Protein AF-A0A183F088-F1 (afdb_monomer_lite)

pLDDT: mean 82.9, std 9.7, range [47.78, 95.25]

Secondary structure (DSSP, 8-state):
--HHHHHHHHHHHHHHHHHHHHHHHHHHH-HHHHHHHHHHHHHHHHHHHHH-HHHHHHHHHHHHHHHHHHHHSTHHHHHHHHHHHHHHHHHHH-HHHHHHHHHHHHHHHHHHHHH-HHHHHHHHHHHHHHHHHHHHH-HHHHHHHHHHHHHHHHHHHHSTHHHHHHHHHHHHHHHHHH-HHHHHHHHHHHHHHHHHHH-S-HHHHHHHHHHHHHT-S-EEPTTT-BEE-GGGEEEEEHHHHHHHHHHTT--TTHHHHHS-S--SSEEEEEHHHHHHHHTT---TT-TTTT-PPPPPPTTGGG--HHHHHHH-TTB-SS--

Structure (mmCIF, N/CA/C/O backbone):
data_AF-A0A183F088-F1
#
_entry.id   AF-A0A183F088-F1
#
loop_
_atom_site.group_PDB
_atom_site.id
_atom_site.type_symbol
_atom_site.label_atom_id
_atom_site.label_alt_id
_atom_site.label_comp_id
_atom_site.label_asym_id
_atom_site.label_entity_id
_atom_site.label_seq_id
_atom_site.pdbx_PDB_ins_code
_atom_site.Cartn_x
_atom_site.Cartn_y
_atom_site.Cartn_z
_atom_site.occupancy
_atom_site.B_iso_or_equiv
_atom_site.auth_seq_id
_atom_site.auth_comp_id
_atom_site.auth_asym_id
_atom_site.auth_atom_id
_atom_site.pdbx_PDB_model_num
ATOM 1 N N . MET A 1 1 ? 52.847 -14.155 -83.926 1.00 51.22 1 MET A N 1
ATOM 2 C CA . MET A 1 1 ? 51.771 -13.136 -83.838 1.00 51.22 1 MET A CA 1
ATOM 3 C C . MET A 1 1 ? 50.832 -13.275 -82.626 1.00 51.22 1 MET A C 1
ATOM 5 O O . MET A 1 1 ? 50.100 -12.327 -82.384 1.00 51.22 1 MET A O 1
ATOM 9 N N . ARG A 1 2 ? 50.847 -14.369 -81.835 1.00 48.53 2 ARG A N 1
ATOM 10 C CA . ARG A 1 2 ? 50.055 -14.478 -80.583 1.00 48.53 2 ARG A CA 1
ATOM 11 C C . ARG A 1 2 ? 50.630 -13.670 -79.406 1.00 48.53 2 ARG A C 1
ATOM 13 O O . ARG A 1 2 ? 49.898 -12.898 -78.807 1.00 48.53 2 ARG A O 1
ATOM 20 N N . GLN A 1 3 ? 51.947 -13.732 -79.197 1.00 47.88 3 GLN A N 1
ATOM 21 C CA . GLN A 1 3 ? 52.627 -13.070 -78.071 1.00 47.88 3 GLN A CA 1
ATOM 22 C C . GLN A 1 3 ? 52.442 -11.543 -78.019 1.00 47.88 3 GLN A C 1
ATOM 24 O O . GLN A 1 3 ? 52.383 -10.979 -76.941 1.00 47.88 3 GLN A O 1
ATOM 29 N N . ARG A 1 4 ? 52.290 -10.866 -79.169 1.00 50.38 4 ARG A N 1
ATOM 30 C CA . ARG A 1 4 ? 52.129 -9.399 -79.220 1.00 50.38 4 ARG A CA 1
ATOM 31 C C . ARG A 1 4 ? 50.735 -8.915 -78.791 1.00 50.38 4 ARG A C 1
ATOM 33 O O . ARG A 1 4 ? 50.596 -7.766 -78.409 1.00 50.38 4 ARG A O 1
ATOM 40 N N . ARG A 1 5 ? 49.706 -9.771 -78.886 1.00 50.62 5 ARG A N 1
ATOM 41 C CA . ARG A 1 5 ? 48.331 -9.454 -78.448 1.00 50.62 5 ARG A CA 1
ATOM 42 C C . ARG A 1 5 ? 48.117 -9.772 -76.969 1.00 50.62 5 ARG A C 1
ATOM 44 O O . ARG A 1 5 ? 47.346 -9.083 -76.320 1.00 50.62 5 ARG A O 1
ATOM 51 N N . GLU A 1 6 ? 48.799 -10.792 -76.448 1.00 52.16 6 GLU A N 1
ATOM 52 C CA . GLU A 1 6 ? 48.799 -11.116 -75.015 1.00 52.16 6 GLU A CA 1
ATOM 53 C C . GLU A 1 6 ? 49.483 -10.007 -74.206 1.00 52.16 6 GLU A C 1
ATOM 55 O O . GLU A 1 6 ? 48.904 -9.547 -73.230 1.00 52.16 6 GLU A O 1
ATOM 60 N N . THR A 1 7 ? 50.610 -9.464 -74.685 1.00 57.41 7 THR A N 1
ATOM 61 C CA . THR A 1 7 ? 51.280 -8.32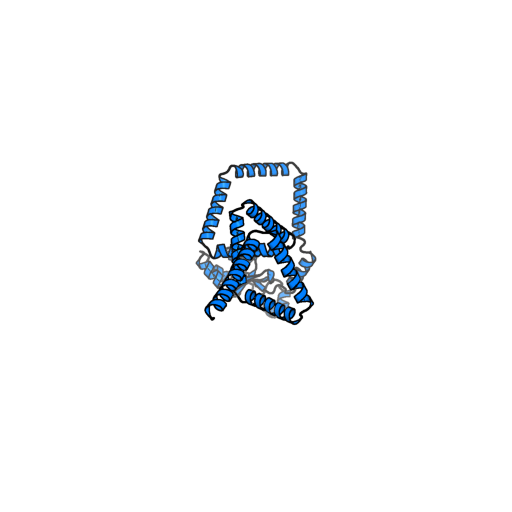1 -74.038 1.00 57.41 7 THR A CA 1
ATOM 62 C C . THR A 1 7 ? 50.442 -7.042 -74.034 1.00 57.41 7 THR A C 1
ATOM 64 O O . THR A 1 7 ? 50.508 -6.293 -73.069 1.00 57.41 7 THR A O 1
ATOM 67 N N . ASP A 1 8 ? 49.629 -6.793 -75.068 1.00 66.56 8 ASP A N 1
ATOM 68 C CA . ASP A 1 8 ? 48.720 -5.632 -75.100 1.00 66.56 8 ASP A CA 1
ATOM 69 C C . ASP A 1 8 ? 47.540 -5.802 -74.127 1.00 66.56 8 ASP A C 1
ATOM 71 O O . ASP A 1 8 ? 47.113 -4.835 -73.499 1.00 66.56 8 ASP A O 1
ATOM 75 N N . ILE A 1 9 ? 47.024 -7.026 -73.963 1.00 68.50 9 ILE A N 1
ATOM 76 C CA . ILE A 1 9 ? 45.949 -7.326 -73.003 1.00 68.50 9 ILE A CA 1
ATOM 77 C C . ILE A 1 9 ? 46.477 -7.261 -71.566 1.00 68.50 9 ILE A C 1
ATOM 79 O O . ILE A 1 9 ? 45.820 -6.682 -70.704 1.00 68.50 9 ILE A O 1
ATOM 83 N N . GLU A 1 10 ? 47.657 -7.823 -71.302 1.00 73.69 10 GLU A N 1
ATOM 84 C CA . GLU A 1 10 ? 48.311 -7.754 -69.990 1.00 73.69 10 GLU A CA 1
ATOM 85 C C . GLU A 1 10 ? 48.666 -6.311 -69.618 1.00 73.69 10 GLU A C 1
ATOM 87 O O . GLU A 1 10 ? 48.423 -5.891 -68.488 1.00 73.69 10 GLU A O 1
ATOM 92 N N . TYR A 1 11 ? 49.150 -5.516 -70.577 1.00 74.81 11 TYR A N 1
ATOM 93 C CA . TYR A 1 11 ? 49.422 -4.095 -70.369 1.00 74.81 11 TYR A CA 1
ATOM 94 C C . TYR A 1 11 ? 48.146 -3.311 -70.023 1.00 74.81 11 TYR A C 1
ATOM 96 O O . TYR A 1 11 ? 48.119 -2.598 -69.022 1.00 74.81 11 TYR A O 1
ATOM 104 N N . GLN A 1 12 ? 47.053 -3.519 -70.768 1.00 75.12 12 GLN A N 1
ATOM 105 C CA . GLN A 1 12 ? 45.753 -2.902 -70.469 1.00 75.12 12 GLN A CA 1
ATOM 106 C C . GLN A 1 12 ? 45.175 -3.349 -69.117 1.00 75.12 12 GLN A C 1
ATOM 108 O O . GLN A 1 12 ? 44.486 -2.584 -68.444 1.00 75.12 12 GLN A O 1
ATOM 113 N N . GLN A 1 13 ? 45.420 -4.594 -68.700 1.00 79.31 13 GLN A N 1
ATOM 114 C CA . GLN A 1 13 ? 45.000 -5.076 -67.383 1.00 79.31 13 GLN A CA 1
ATOM 115 C C . GLN A 1 13 ? 45.803 -4.418 -66.260 1.00 79.31 13 GLN A C 1
ATOM 117 O O . GLN A 1 13 ? 45.207 -3.990 -65.274 1.00 79.31 13 GLN A O 1
ATOM 122 N N . MET A 1 14 ? 47.120 -4.290 -66.425 1.00 78.44 14 MET A N 1
ATOM 123 C CA . MET A 1 14 ? 47.991 -3.607 -65.468 1.00 78.44 14 MET A CA 1
ATOM 124 C C . MET A 1 14 ? 47.640 -2.122 -65.334 1.00 78.44 14 MET A C 1
ATOM 126 O O . MET A 1 14 ? 47.574 -1.621 -64.215 1.00 78.44 14 MET A O 1
ATOM 130 N N . GLU A 1 15 ? 47.335 -1.442 -66.440 1.00 80.62 15 GLU A N 1
ATOM 131 C CA . GLU A 1 15 ? 46.887 -0.043 -66.445 1.00 80.62 15 GLU A CA 1
ATOM 132 C C . GLU A 1 15 ? 45.561 0.123 -65.682 1.00 80.62 15 GLU A C 1
ATOM 134 O O . GLU A 1 15 ? 45.465 0.936 -64.768 1.00 80.62 15 GLU A O 1
ATOM 139 N N . ARG A 1 16 ? 44.572 -0.750 -65.927 1.00 82.50 16 ARG A N 1
ATOM 140 C CA . ARG A 1 16 ? 43.297 -0.739 -65.182 1.00 82.50 16 ARG A CA 1
ATOM 141 C C . ARG A 1 16 ? 43.456 -1.026 -63.690 1.00 82.50 16 ARG A C 1
ATOM 143 O O . ARG A 1 16 ? 42.666 -0.519 -62.894 1.00 82.50 16 ARG A O 1
ATOM 150 N N . ILE A 1 17 ? 44.407 -1.882 -63.312 1.00 83.50 17 ILE A N 1
ATOM 151 C CA . ILE A 1 17 ? 44.699 -2.182 -61.904 1.00 83.50 17 ILE A CA 1
ATOM 152 C C . ILE A 1 17 ? 45.359 -0.970 -61.249 1.00 83.50 17 ILE A C 1
ATOM 154 O O . ILE A 1 17 ? 44.886 -0.544 -60.199 1.00 83.50 17 ILE A O 1
ATOM 158 N N . ALA A 1 18 ? 46.366 -0.376 -61.891 1.00 82.38 18 ALA A N 1
ATOM 159 C CA . ALA A 1 18 ? 47.043 0.819 -61.397 1.00 82.38 18 ALA A CA 1
ATOM 160 C C . ALA A 1 18 ? 46.072 2.002 -61.242 1.00 82.38 18 ALA A C 1
ATOM 162 O O . ALA A 1 18 ? 46.068 2.664 -60.206 1.00 82.38 18 ALA A O 1
ATOM 163 N N . ASP A 1 19 ? 45.176 2.211 -62.208 1.00 83.19 19 ASP A N 1
ATOM 164 C CA . ASP A 1 19 ? 44.136 3.240 -62.132 1.00 83.19 19 ASP A CA 1
ATOM 165 C C . ASP A 1 19 ? 43.135 2.966 -61.002 1.00 83.19 19 ASP A C 1
ATOM 167 O O . ASP A 1 19 ? 42.731 3.874 -60.270 1.00 83.19 19 ASP A O 1
ATOM 171 N N . ALA A 1 20 ? 42.737 1.704 -60.815 1.00 83.25 20 ALA A N 1
ATOM 172 C CA . ALA A 1 20 ? 41.859 1.319 -59.716 1.00 83.25 20 ALA A CA 1
ATOM 173 C C . ALA A 1 20 ? 42.539 1.494 -58.348 1.00 83.25 20 ALA A C 1
ATOM 175 O O . ALA A 1 20 ? 41.871 1.870 -57.383 1.00 83.25 20 ALA A O 1
ATOM 176 N N . GLU A 1 21 ? 43.842 1.234 -58.252 1.00 84.69 21 GLU A N 1
ATOM 177 C CA . GLU A 1 21 ? 44.645 1.444 -57.046 1.00 84.69 21 GLU A CA 1
ATOM 178 C C . GLU A 1 21 ? 44.822 2.932 -56.741 1.00 84.69 21 GLU A C 1
ATOM 180 O O . GLU A 1 21 ? 44.521 3.348 -55.623 1.00 84.69 21 GLU A O 1
ATOM 185 N N . ALA A 1 22 ? 45.155 3.754 -57.737 1.00 81.00 22 ALA A N 1
ATOM 186 C CA . ALA A 1 22 ? 45.244 5.207 -57.593 1.00 81.00 22 ALA A CA 1
ATOM 187 C C . ALA A 1 22 ? 43.900 5.830 -57.168 1.00 81.00 22 ALA A C 1
ATOM 189 O O . ALA A 1 22 ? 43.849 6.722 -56.319 1.00 81.00 22 ALA A O 1
ATOM 190 N N . MET A 1 23 ? 42.781 5.325 -57.700 1.00 85.19 23 MET A N 1
ATOM 191 C CA . MET A 1 23 ? 41.439 5.747 -57.281 1.00 85.19 23 MET A CA 1
ATOM 192 C C . MET A 1 23 ? 41.098 5.291 -55.857 1.00 85.19 23 MET A C 1
ATOM 194 O O . MET A 1 23 ? 40.462 6.038 -55.114 1.00 85.19 23 MET A O 1
ATOM 198 N N . ARG A 1 24 ? 41.525 4.090 -55.438 1.00 81.75 24 ARG A N 1
ATOM 199 C CA . ARG A 1 24 ? 41.373 3.630 -54.044 1.00 81.75 24 ARG A CA 1
ATOM 200 C C . ARG A 1 24 ? 42.194 4.479 -53.081 1.00 81.75 24 ARG A C 1
ATOM 202 O O . ARG A 1 24 ? 41.681 4.835 -52.025 1.00 81.75 24 ARG A O 1
ATOM 209 N N . GLU A 1 25 ? 43.424 4.817 -53.448 1.00 81.81 25 GLU A N 1
ATOM 210 C CA . GLU A 1 25 ? 44.307 5.664 -52.648 1.00 81.81 25 GLU A CA 1
ATOM 211 C C . GLU A 1 25 ? 43.726 7.074 -52.500 1.00 81.81 25 GLU A C 1
ATOM 213 O O . GLU A 1 25 ? 43.628 7.595 -51.387 1.00 81.81 25 GLU A O 1
ATOM 218 N N . ARG A 1 26 ? 43.211 7.655 -53.592 1.00 80.06 26 ARG A N 1
ATOM 219 C CA . ARG A 1 26 ? 42.502 8.941 -53.556 1.00 80.06 26 ARG A CA 1
ATOM 220 C C . ARG A 1 26 ? 41.257 8.884 -52.669 1.00 80.06 26 ARG A C 1
ATOM 222 O O . ARG A 1 26 ? 41.068 9.757 -51.832 1.00 80.06 26 ARG A O 1
ATOM 229 N N . ARG A 1 27 ? 40.455 7.816 -52.764 1.00 82.88 27 ARG A N 1
ATOM 230 C CA . ARG A 1 27 ? 39.310 7.587 -51.864 1.00 82.88 27 ARG A CA 1
ATOM 231 C C . ARG A 1 27 ? 39.705 7.423 -50.401 1.00 82.88 27 ARG A C 1
ATOM 233 O O . ARG A 1 27 ? 38.837 7.594 -49.561 1.00 82.88 27 ARG A O 1
ATOM 240 N N . GLN A 1 28 ? 40.940 7.059 -50.064 1.00 79.00 28 GLN A N 1
ATOM 241 C CA . GLN A 1 28 ? 41.381 6.932 -48.669 1.00 79.00 28 GLN A CA 1
ATOM 242 C C . GLN A 1 28 ? 41.964 8.231 -48.111 1.00 79.00 28 GLN A C 1
ATOM 244 O O . GLN A 1 28 ? 41.817 8.499 -46.921 1.00 79.00 28 GLN A O 1
ATOM 249 N N . THR A 1 29 ? 42.624 9.015 -48.959 1.00 79.94 29 THR A N 1
ATOM 250 C CA . THR A 1 29 ? 43.444 10.161 -48.542 1.00 79.94 29 THR A CA 1
ATOM 251 C C . THR A 1 29 ? 42.742 11.505 -48.708 1.00 79.94 29 THR A C 1
ATOM 253 O O . THR A 1 29 ? 42.983 12.411 -47.913 1.00 79.94 29 THR A O 1
ATOM 256 N N . ASP A 1 30 ? 41.851 11.633 -49.691 1.00 88.75 30 ASP A N 1
ATOM 257 C CA . ASP A 1 30 ? 41.196 12.890 -50.042 1.00 88.75 30 ASP A CA 1
ATOM 258 C C . ASP A 1 30 ? 39.741 12.917 -49.545 1.00 88.75 30 ASP A C 1
ATOM 260 O O . ASP A 1 30 ? 38.845 12.269 -50.093 1.00 88.75 30 ASP A O 1
ATOM 264 N N . ILE A 1 31 ? 39.517 13.681 -48.475 1.00 80.81 31 ILE A N 1
ATOM 265 C CA . ILE A 1 31 ? 38.203 13.853 -47.844 1.00 80.81 31 ILE A CA 1
ATOM 266 C C . ILE A 1 31 ? 37.241 14.603 -48.777 1.00 80.81 31 ILE A C 1
ATOM 268 O O . ILE A 1 31 ? 36.068 14.240 -48.854 1.00 80.81 31 ILE A O 1
ATOM 272 N N . GLU A 1 32 ? 37.717 15.601 -49.527 1.00 86.06 32 GLU A N 1
ATOM 273 C CA . GLU A 1 32 ? 36.870 16.374 -50.446 1.00 86.06 32 GLU A CA 1
ATOM 274 C C . GLU A 1 32 ? 36.401 15.494 -51.608 1.00 86.06 32 GLU A C 1
ATOM 276 O O . GLU A 1 32 ? 35.228 15.517 -51.991 1.00 86.06 32 GLU A O 1
ATOM 281 N N . TYR A 1 33 ? 37.290 14.640 -52.119 1.00 83.06 33 TYR A N 1
ATOM 282 C CA . TYR A 1 33 ? 36.942 13.649 -53.130 1.00 83.06 33 TYR A CA 1
ATOM 283 C C . TYR A 1 33 ? 35.899 12.638 -52.622 1.00 83.06 33 TYR A C 1
ATOM 285 O O . TYR A 1 33 ? 34.933 12.347 -53.332 1.00 83.06 33 TYR A O 1
ATOM 293 N N . GLN A 1 34 ? 36.036 12.143 -51.384 1.00 84.12 34 GLN A N 1
ATOM 294 C CA . GLN A 1 34 ? 35.031 11.268 -50.760 1.00 84.12 34 GLN A CA 1
ATOM 295 C C . GLN A 1 34 ? 33.666 11.957 -50.632 1.00 84.12 34 GLN A C 1
ATOM 297 O O . GLN A 1 34 ? 32.628 11.336 -50.877 1.00 84.12 34 GLN A O 1
ATOM 302 N N . GLU A 1 35 ? 33.640 13.226 -50.222 1.00 84.25 35 GLU A N 1
ATOM 303 C CA . GLU A 1 35 ? 32.397 13.983 -50.073 1.00 84.25 35 GLU A CA 1
ATOM 304 C C . GLU A 1 35 ? 31.713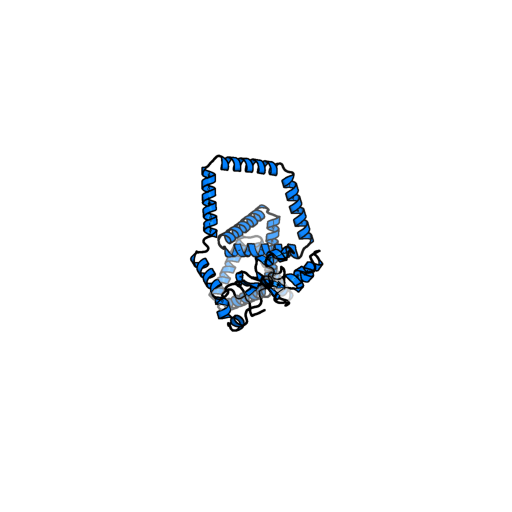 14.212 -51.422 1.00 84.25 35 GLU A C 1
ATOM 306 O O . GLU A 1 35 ? 30.514 13.944 -51.547 1.00 84.25 35 GLU A O 1
ATOM 311 N N . MET A 1 36 ? 32.467 14.612 -52.448 1.00 85.75 36 MET A N 1
ATOM 312 C CA . MET A 1 36 ? 31.943 14.774 -53.806 1.00 85.75 36 MET A CA 1
ATOM 313 C C . MET A 1 36 ? 31.394 13.462 -54.373 1.00 85.75 36 MET A C 1
ATOM 315 O O . MET A 1 36 ? 30.292 13.449 -54.922 1.00 85.75 36 MET A O 1
ATOM 319 N N . GLU A 1 37 ? 32.107 12.348 -54.199 1.00 87.88 37 GLU A N 1
ATOM 320 C CA . GLU A 1 37 ? 31.656 11.029 -54.653 1.00 87.88 37 GLU A CA 1
ATOM 321 C C . GLU A 1 37 ? 30.361 10.599 -53.943 1.00 87.88 37 GLU A C 1
ATOM 323 O O . GLU A 1 37 ? 29.412 10.150 -54.589 1.00 87.88 37 GLU A O 1
ATOM 328 N N . ARG A 1 38 ? 30.252 10.834 -52.627 1.00 85.69 38 ARG A N 1
ATOM 329 C CA . ARG A 1 38 ? 29.019 10.570 -51.864 1.00 85.69 38 ARG A CA 1
ATOM 330 C C . ARG A 1 38 ? 27.843 11.424 -52.329 1.00 85.69 38 ARG A C 1
ATOM 332 O O . ARG A 1 38 ? 26.714 10.925 -52.362 1.00 85.69 38 ARG A O 1
ATOM 339 N N . ILE A 1 39 ? 28.078 12.699 -52.640 1.00 87.44 39 ILE A N 1
ATOM 340 C CA . ILE A 1 39 ? 27.043 13.613 -53.140 1.00 87.44 39 ILE A CA 1
ATOM 341 C C . ILE A 1 39 ? 26.575 13.153 -54.522 1.00 87.44 39 ILE A C 1
ATOM 343 O O . ILE A 1 39 ? 25.371 12.969 -54.713 1.00 87.44 39 ILE A O 1
ATOM 347 N N . ALA A 1 40 ? 27.508 12.872 -55.435 1.00 87.88 40 ALA A N 1
ATOM 348 C CA . ALA A 1 40 ? 27.212 12.392 -56.782 1.00 87.88 40 ALA A CA 1
ATOM 349 C C . ALA A 1 40 ? 26.435 11.064 -56.763 1.00 87.88 40 ALA A C 1
ATOM 351 O O . ALA A 1 40 ? 25.412 10.928 -57.436 1.00 87.88 40 ALA A O 1
ATOM 352 N N . ASP A 1 41 ? 26.838 10.107 -55.924 1.00 86.94 41 ASP A N 1
ATOM 353 C CA . ASP A 1 41 ? 26.126 8.837 -55.758 1.00 86.94 41 ASP A CA 1
ATOM 354 C C . ASP A 1 41 ? 24.718 9.028 -55.180 1.00 86.94 41 ASP A C 1
ATOM 356 O O . ASP A 1 41 ? 23.759 8.367 -55.602 1.00 86.94 41 ASP A O 1
ATOM 360 N N . ALA A 1 42 ? 24.564 9.937 -54.212 1.00 85.88 42 ALA A N 1
ATOM 361 C CA . ALA A 1 42 ? 23.266 10.263 -53.634 1.00 85.88 42 ALA A CA 1
ATOM 362 C C . ALA A 1 42 ? 22.345 10.948 -54.654 1.00 85.88 42 ALA A C 1
ATOM 364 O O . ALA A 1 42 ? 21.141 10.683 -54.669 1.00 85.88 42 ALA A O 1
ATOM 365 N N . GLU A 1 43 ? 22.881 11.813 -55.511 1.00 89.06 43 GLU A N 1
ATOM 366 C CA . GLU A 1 43 ? 22.148 12.451 -56.607 1.00 89.06 43 GLU A CA 1
ATOM 367 C C . GLU A 1 43 ? 21.760 11.449 -57.693 1.00 89.06 43 GLU A C 1
ATOM 369 O O . GLU A 1 43 ? 20.588 11.384 -58.062 1.00 89.06 43 GLU A O 1
ATOM 374 N N . ALA A 1 44 ? 22.674 10.577 -58.119 1.00 86.56 44 ALA A N 1
ATOM 375 C CA . ALA A 1 44 ? 22.389 9.522 -59.089 1.00 86.56 44 ALA A CA 1
ATOM 376 C C . ALA A 1 44 ? 21.330 8.528 -58.576 1.00 86.56 44 ALA A C 1
ATOM 378 O O . ALA A 1 44 ? 20.483 8.049 -59.335 1.00 86.56 44 ALA A O 1
ATOM 379 N N . LYS A 1 45 ? 21.339 8.204 -57.275 1.00 85.94 45 LYS A N 1
ATOM 380 C CA . LYS A 1 45 ? 20.265 7.414 -56.645 1.00 85.94 45 LYS A CA 1
ATOM 381 C C . LYS A 1 45 ? 18.945 8.182 -56.595 1.00 85.94 45 LYS A C 1
ATOM 383 O O . LYS A 1 45 ? 17.904 7.593 -56.869 1.00 85.94 45 LYS A O 1
ATOM 388 N N . ARG A 1 46 ? 18.966 9.482 -56.280 1.00 84.31 46 ARG A N 1
ATOM 389 C CA . ARG A 1 46 ? 17.764 10.336 -56.288 1.00 84.31 46 ARG A CA 1
ATOM 390 C C . ARG A 1 46 ? 17.138 10.438 -57.675 1.00 84.31 46 ARG A C 1
ATOM 392 O O . ARG A 1 46 ? 15.927 10.288 -57.783 1.00 84.31 46 ARG A O 1
ATOM 399 N N . GLN A 1 47 ? 17.946 10.626 -58.714 1.00 84.56 47 GLN A N 1
ATOM 400 C CA . GLN A 1 47 ? 17.475 10.672 -60.097 1.00 84.56 47 GLN A CA 1
ATOM 401 C C . GLN A 1 47 ? 16.852 9.338 -60.518 1.00 84.56 47 GLN A C 1
ATOM 403 O O . GLN A 1 47 ? 15.725 9.332 -61.000 1.00 84.56 47 GLN A O 1
ATOM 408 N N . ARG A 1 48 ? 17.504 8.202 -60.228 1.00 84.62 48 ARG A N 1
ATOM 409 C CA . ARG A 1 48 ? 16.926 6.866 -60.479 1.00 84.62 48 ARG A CA 1
ATOM 410 C C . ARG A 1 48 ? 15.601 6.651 -59.755 1.00 84.62 48 ARG A C 1
ATOM 412 O O . ARG A 1 48 ? 14.651 6.169 -60.355 1.00 84.62 48 ARG A O 1
ATOM 419 N N . ARG A 1 49 ? 15.489 7.091 -58.498 1.00 83.50 49 ARG A N 1
ATOM 420 C CA . ARG A 1 49 ? 14.208 7.073 -57.776 1.00 83.50 49 ARG A CA 1
ATOM 421 C C . ARG A 1 49 ? 13.144 7.961 -58.415 1.00 83.50 49 ARG A C 1
ATOM 423 O O . ARG A 1 49 ? 11.983 7.722 -58.143 1.00 83.50 49 ARG A O 1
ATOM 430 N N . GLN A 1 50 ? 13.478 8.986 -59.194 1.00 80.50 50 GLN A N 1
ATOM 431 C CA . GLN A 1 50 ? 12.480 9.842 -59.850 1.00 80.50 50 GLN A CA 1
ATOM 432 C C . GLN A 1 50 ? 12.031 9.283 -61.200 1.00 80.50 50 GLN A C 1
ATOM 434 O O . GLN A 1 50 ? 10.860 9.418 -61.545 1.00 80.50 50 GLN A O 1
ATOM 439 N N . THR A 1 51 ? 12.945 8.673 -61.952 1.00 82.50 51 THR A N 1
ATOM 440 C CA . THR A 1 51 ? 12.704 8.277 -63.345 1.00 82.50 51 THR A CA 1
ATOM 441 C C . THR A 1 51 ? 12.331 6.808 -63.514 1.00 82.50 51 THR A C 1
ATOM 443 O O . THR A 1 51 ? 11.615 6.482 -64.457 1.00 82.50 51 THR A O 1
ATOM 446 N N . ASP A 1 52 ? 12.778 5.929 -62.615 1.00 90.12 52 ASP A N 1
ATOM 447 C CA . ASP A 1 52 ? 12.632 4.481 -62.749 1.00 90.12 52 ASP A CA 1
ATOM 448 C C . ASP A 1 52 ? 11.686 3.911 -61.678 1.00 90.12 52 ASP A C 1
ATOM 450 O O . ASP A 1 52 ? 12.005 3.818 -60.487 1.00 90.12 52 ASP A O 1
ATOM 454 N N . ILE A 1 53 ? 10.484 3.537 -62.120 1.00 81.88 53 ILE A N 1
ATOM 455 C CA . ILE A 1 53 ? 9.429 2.969 -61.272 1.00 81.88 53 ILE A CA 1
ATOM 456 C C . ILE A 1 53 ? 9.793 1.547 -60.814 1.00 81.88 53 ILE A C 1
ATOM 458 O O . ILE A 1 53 ? 9.477 1.178 -59.680 1.00 81.88 53 ILE A O 1
ATOM 462 N N . GLU A 1 54 ? 10.479 0.757 -61.643 1.00 87.44 54 GLU A N 1
ATOM 463 C CA . GLU A 1 54 ? 10.895 -0.608 -61.295 1.00 87.44 54 GLU A CA 1
ATOM 464 C C . GLU A 1 54 ? 11.986 -0.575 -60.221 1.00 87.44 54 GLU A C 1
ATOM 466 O O . GLU A 1 54 ? 11.905 -1.299 -59.224 1.00 87.44 54 GLU A O 1
ATOM 471 N N . TYR A 1 55 ? 12.941 0.353 -60.345 1.00 85.00 55 TYR A N 1
ATOM 472 C CA . TYR A 1 55 ? 13.948 0.610 -59.314 1.00 85.00 55 TYR A CA 1
ATOM 473 C C . TYR A 1 55 ? 13.308 0.982 -57.967 1.00 85.00 55 TYR A C 1
ATOM 475 O O . TYR A 1 55 ? 13.700 0.447 -56.926 1.00 85.00 55 TYR A O 1
ATOM 483 N N . GLN A 1 56 ? 12.285 1.849 -57.959 1.00 84.69 56 GLN A N 1
ATOM 484 C CA . GLN A 1 56 ? 11.554 2.183 -56.727 1.00 84.69 56 GLN A CA 1
ATOM 485 C C . GLN A 1 56 ? 10.868 0.960 -56.103 1.00 84.69 56 GLN A C 1
ATOM 487 O O . GLN A 1 56 ? 10.853 0.817 -54.877 1.00 84.69 56 GLN A O 1
ATOM 492 N N . GLN A 1 57 ? 10.254 0.101 -56.920 1.00 85.31 57 GLN A N 1
ATOM 493 C CA . GLN A 1 57 ? 9.553 -1.089 -56.437 1.00 85.31 57 GLN A CA 1
ATOM 494 C C . GLN A 1 57 ? 10.527 -2.103 -55.835 1.00 85.31 57 GLN A C 1
ATOM 496 O O . GLN A 1 57 ? 10.305 -2.559 -54.712 1.00 85.31 57 GLN A O 1
ATOM 501 N N . LEU A 1 58 ? 11.637 -2.385 -56.520 1.00 89.69 58 LEU A N 1
ATOM 502 C CA . LEU A 1 58 ? 12.690 -3.268 -56.018 1.00 89.69 58 LEU A CA 1
ATOM 503 C C . LEU A 1 58 ? 13.314 -2.731 -54.727 1.00 89.69 58 LEU A C 1
ATOM 505 O O . LEU A 1 58 ? 13.500 -3.484 -53.774 1.00 89.69 58 LEU A O 1
ATOM 509 N N . GLU A 1 59 ? 13.567 -1.424 -54.641 1.00 88.69 59 GLU A N 1
ATOM 510 C CA . GLU A 1 59 ? 14.090 -0.800 -53.424 1.00 88.69 59 GLU A CA 1
ATOM 511 C C . GLU A 1 59 ? 13.100 -0.901 -52.250 1.00 88.69 59 GLU A C 1
ATOM 513 O O . GLU A 1 59 ? 13.504 -1.135 -51.109 1.00 88.69 59 GLU A O 1
ATOM 518 N N . ARG A 1 60 ? 11.791 -0.765 -52.500 1.00 86.94 60 ARG A N 1
ATOM 519 C CA . ARG A 1 60 ? 10.755 -0.961 -51.470 1.00 86.94 60 ARG A CA 1
ATOM 520 C C . ARG A 1 60 ? 10.682 -2.408 -50.999 1.00 86.94 60 ARG A C 1
ATOM 522 O O . ARG A 1 60 ? 10.595 -2.622 -49.792 1.00 86.94 60 ARG A O 1
ATOM 529 N N . ILE A 1 61 ? 10.727 -3.370 -51.920 1.00 90.00 61 ILE A N 1
ATOM 530 C CA . ILE A 1 61 ? 10.711 -4.804 -51.603 1.00 90.00 61 ILE A CA 1
ATOM 531 C C . ILE A 1 61 ? 11.958 -5.168 -50.793 1.00 90.00 61 ILE A C 1
ATOM 533 O O . ILE A 1 61 ? 11.822 -5.678 -49.687 1.00 90.00 61 ILE A O 1
ATOM 537 N N . ALA A 1 62 ? 13.150 -4.779 -51.251 1.00 89.81 62 ALA A N 1
ATOM 538 C CA . ALA A 1 62 ? 14.404 -5.032 -50.542 1.00 89.81 62 ALA A CA 1
ATOM 539 C C . ALA A 1 62 ? 14.425 -4.400 -49.136 1.00 89.81 62 ALA A C 1
ATOM 541 O O . ALA A 1 62 ? 14.858 -5.029 -48.171 1.00 89.81 62 ALA A O 1
ATOM 542 N N . ASN A 1 63 ? 13.908 -3.175 -48.980 1.00 88.25 63 ASN A N 1
ATOM 543 C CA . ASN A 1 63 ? 13.788 -2.535 -47.666 1.00 88.25 63 ASN A CA 1
ATOM 544 C C . ASN A 1 63 ? 12.765 -3.239 -46.762 1.00 88.25 63 ASN A C 1
ATOM 546 O O . ASN A 1 63 ? 12.991 -3.360 -45.556 1.00 88.25 63 ASN A O 1
ATOM 550 N N . ALA A 1 64 ? 11.642 -3.696 -47.322 1.00 86.19 64 ALA A N 1
ATOM 551 C CA . ALA A 1 64 ? 10.629 -4.443 -46.586 1.00 86.19 64 ALA A CA 1
ATOM 552 C C . ALA A 1 64 ? 11.161 -5.811 -46.135 1.00 86.19 64 ALA A C 1
ATOM 554 O O . ALA A 1 64 ? 10.970 -6.177 -44.976 1.00 86.19 64 ALA A O 1
ATOM 555 N N . GLU A 1 65 ? 11.885 -6.520 -46.999 1.00 88.75 65 GLU A N 1
ATOM 556 C CA . GLU A 1 65 ? 12.552 -7.787 -46.694 1.00 88.75 65 GLU A CA 1
ATOM 557 C C . GLU A 1 65 ? 13.649 -7.604 -45.643 1.00 88.75 65 GLU A C 1
ATOM 559 O O . GLU A 1 65 ? 13.671 -8.333 -44.655 1.00 88.75 65 GLU A O 1
ATOM 564 N N . ALA A 1 66 ? 14.489 -6.570 -45.757 1.00 84.06 66 ALA A N 1
ATOM 565 C CA . ALA A 1 66 ? 15.493 -6.247 -44.741 1.00 84.06 66 ALA A CA 1
ATOM 566 C C . ALA A 1 66 ? 14.853 -5.914 -43.379 1.00 84.06 66 ALA A C 1
ATOM 568 O O . ALA A 1 66 ? 15.336 -6.342 -42.328 1.00 84.06 66 ALA A O 1
ATOM 569 N N . MET A 1 67 ? 13.733 -5.183 -43.375 1.00 83.25 67 MET A N 1
ATOM 570 C CA . MET A 1 67 ? 12.951 -4.907 -42.165 1.00 83.25 67 MET A CA 1
ATOM 571 C C . MET A 1 67 ? 12.299 -6.167 -41.590 1.00 83.25 67 MET A C 1
ATOM 573 O O . MET A 1 67 ? 12.251 -6.315 -40.369 1.00 83.25 67 MET A O 1
ATOM 577 N N . GLN A 1 68 ? 11.800 -7.074 -42.431 1.00 81.06 68 GLN A N 1
ATOM 578 C CA . GLN A 1 68 ? 11.259 -8.359 -41.994 1.00 81.06 68 GLN A CA 1
ATOM 579 C C . GLN A 1 68 ? 12.356 -9.253 -41.415 1.00 81.06 68 GLN A C 1
ATOM 581 O O . GLN A 1 68 ? 12.170 -9.780 -40.323 1.00 81.06 68 GLN A O 1
ATOM 586 N N . GLN A 1 69 ? 13.525 -9.341 -42.048 1.00 80.31 69 GLN A N 1
ATOM 587 C CA . GLN A 1 69 ? 14.664 -10.095 -41.522 1.00 80.31 69 GLN A CA 1
ATOM 588 C C . GLN A 1 69 ? 15.142 -9.545 -40.173 1.00 80.31 69 GLN A C 1
ATOM 590 O O . GLN A 1 69 ? 15.335 -10.318 -39.237 1.00 80.31 69 GLN A O 1
ATOM 595 N N . ARG A 1 70 ? 15.223 -8.217 -40.001 1.00 76.69 70 ARG A N 1
ATOM 596 C CA . ARG A 1 70 ? 15.513 -7.591 -38.692 1.00 76.69 70 ARG A CA 1
ATOM 597 C C . ARG A 1 70 ? 14.452 -7.878 -37.621 1.00 76.69 70 ARG A C 1
ATOM 599 O O . ARG A 1 70 ? 14.738 -7.751 -36.435 1.00 76.69 70 ARG A O 1
ATOM 606 N N . ARG A 1 71 ? 13.215 -8.202 -38.016 1.00 74.50 71 ARG A N 1
ATOM 607 C CA . ARG A 1 71 ? 12.124 -8.571 -37.095 1.00 74.50 71 ARG A CA 1
ATOM 608 C C . ARG A 1 71 ? 12.074 -10.067 -36.789 1.00 74.50 71 ARG A C 1
ATOM 610 O O . ARG A 1 71 ? 11.603 -10.413 -35.713 1.00 74.50 71 ARG A O 1
ATOM 617 N N . GLN A 1 72 ? 12.481 -10.913 -37.734 1.00 70.00 72 GLN A N 1
ATOM 618 C CA . GLN A 1 72 ? 12.458 -12.375 -37.621 1.00 70.00 72 GLN A CA 1
ATOM 619 C C . GLN A 1 72 ? 13.714 -12.938 -36.949 1.00 70.00 72 GLN A C 1
ATOM 621 O O . GLN A 1 72 ? 13.655 -14.010 -36.361 1.00 70.00 72 GLN A O 1
ATOM 626 N N . THR A 1 73 ? 14.838 -12.229 -37.035 1.00 67.44 73 THR A N 1
ATOM 627 C CA . THR A 1 73 ? 16.080 -12.594 -36.346 1.00 67.44 73 THR A CA 1
ATOM 628 C C . THR A 1 73 ? 16.121 -12.016 -34.934 1.00 67.44 73 THR A C 1
ATOM 630 O O . THR A 1 73 ? 15.480 -11.001 -34.643 1.00 67.44 73 THR A O 1
ATOM 633 N N . ASP A 1 74 ? 16.984 -12.580 -34.088 1.00 72.94 74 ASP A N 1
ATOM 634 C CA . ASP A 1 74 ? 17.320 -12.047 -32.759 1.00 72.94 74 ASP A CA 1
ATOM 635 C C . ASP A 1 74 ? 18.026 -10.679 -32.823 1.00 72.94 74 ASP A C 1
ATOM 637 O O . ASP A 1 74 ? 18.513 -10.178 -31.815 1.00 72.94 74 ASP A O 1
ATOM 641 N N . TYR A 1 75 ? 18.071 -10.024 -33.988 1.00 76.94 75 TYR A N 1
ATOM 642 C CA . TYR A 1 75 ? 18.640 -8.693 -34.176 1.00 76.94 75 TYR A CA 1
ATOM 643 C C . TYR A 1 75 ? 18.081 -7.682 -33.172 1.00 76.94 75 TYR A C 1
ATOM 645 O O . TYR A 1 75 ? 18.843 -6.928 -32.579 1.00 76.94 75 TYR A O 1
ATOM 653 N N . ARG A 1 76 ? 16.767 -7.710 -32.904 1.00 76.69 76 ARG A N 1
ATOM 654 C CA . ARG A 1 76 ? 16.155 -6.860 -31.865 1.00 76.69 76 ARG A CA 1
ATOM 655 C C . ARG A 1 76 ? 16.661 -7.183 -30.466 1.00 76.69 76 ARG A C 1
ATOM 657 O O . ARG A 1 76 ? 16.770 -6.292 -29.633 1.00 76.69 76 ARG A O 1
ATOM 664 N N . GLU A 1 77 ? 16.912 -8.450 -30.174 1.00 81.25 77 GLU A N 1
ATOM 665 C CA . GLU A 1 77 ? 17.446 -8.854 -28.880 1.00 81.25 77 GLU A CA 1
ATOM 666 C C . GLU A 1 77 ? 18.918 -8.465 -28.739 1.00 81.25 77 GLU A C 1
ATOM 668 O O . GLU A 1 77 ? 19.289 -7.877 -27.727 1.00 81.25 77 GLU A O 1
ATOM 673 N N . SER A 1 78 ? 19.720 -8.688 -29.778 1.00 84.25 78 SER A N 1
ATOM 674 C CA . SER A 1 78 ? 21.116 -8.261 -29.855 1.00 84.25 78 SER A CA 1
ATOM 675 C C . SER A 1 78 ? 21.261 -6.737 -29.751 1.00 84.25 78 SER A C 1
ATOM 677 O O . SER A 1 78 ? 22.100 -6.263 -28.992 1.00 84.25 78 SER A O 1
ATOM 679 N N . GLU A 1 79 ? 20.391 -5.964 -30.409 1.00 84.31 79 GLU A N 1
ATOM 680 C CA . GLU A 1 79 ? 20.336 -4.499 -30.301 1.00 84.31 79 GLU A CA 1
ATOM 681 C C . GLU A 1 79 ? 20.011 -4.059 -28.866 1.00 84.31 79 GLU A C 1
ATOM 683 O O . GLU A 1 79 ? 20.745 -3.261 -28.287 1.00 84.31 79 GLU A O 1
ATOM 688 N N . ARG A 1 80 ? 18.989 -4.653 -28.229 1.00 84.25 80 ARG A N 1
ATOM 689 C CA . ARG A 1 80 ? 18.675 -4.383 -26.812 1.00 84.25 80 ARG A CA 1
ATOM 690 C C . ARG A 1 80 ? 19.842 -4.710 -25.882 1.00 84.25 80 ARG A C 1
ATOM 692 O O . ARG A 1 80 ? 20.063 -3.973 -24.923 1.00 84.25 80 ARG A O 1
ATOM 699 N N . LEU A 1 81 ? 20.535 -5.827 -26.112 1.00 89.00 81 LEU A N 1
ATOM 700 C CA . LEU A 1 81 ? 21.675 -6.250 -25.297 1.00 89.00 81 LEU A CA 1
ATOM 701 C C . LEU A 1 81 ? 22.853 -5.290 -25.474 1.00 89.00 81 LEU A C 1
ATOM 703 O O . LEU A 1 81 ? 23.392 -4.818 -24.477 1.00 89.00 81 LEU A O 1
ATOM 707 N N . SER A 1 82 ? 23.178 -4.929 -26.716 1.00 88.12 82 SER A N 1
ATOM 708 C CA . SER A 1 82 ? 24.228 -3.958 -27.030 1.00 88.12 82 SER A CA 1
ATOM 709 C C . SER A 1 82 ? 23.919 -2.579 -26.440 1.00 88.12 82 SER A C 1
ATOM 711 O O . SER A 1 82 ? 24.803 -1.930 -25.883 1.00 88.12 82 SER A O 1
ATOM 713 N N . ASP A 1 83 ? 22.665 -2.129 -26.500 1.00 89.25 83 ASP A N 1
ATOM 714 C CA . ASP A 1 83 ? 22.234 -0.862 -25.904 1.00 89.25 83 ASP A CA 1
ATOM 715 C C . ASP A 1 83 ? 22.289 -0.893 -24.374 1.00 89.25 83 ASP A C 1
ATOM 717 O O . ASP A 1 83 ? 22.701 0.082 -23.732 1.00 89.25 83 ASP A O 1
ATOM 721 N N . ALA A 1 84 ? 21.873 -2.009 -23.770 1.00 88.44 84 ALA A N 1
ATOM 722 C CA . ALA A 1 84 ? 21.955 -2.211 -22.330 1.00 88.44 84 ALA A CA 1
ATOM 723 C C . ALA A 1 84 ? 23.414 -2.213 -21.859 1.00 88.44 84 ALA A C 1
ATOM 725 O O . ALA A 1 84 ? 23.734 -1.551 -20.868 1.00 88.44 84 ALA A O 1
ATOM 726 N N . GLU A 1 85 ? 24.296 -2.884 -22.597 1.00 92.88 85 GLU A N 1
ATOM 727 C CA . GLU A 1 85 ? 25.728 -2.938 -22.325 1.00 92.88 85 GLU A CA 1
ATOM 728 C C . GLU A 1 85 ? 26.379 -1.560 -22.486 1.00 92.88 85 GLU A C 1
ATOM 730 O O . GLU A 1 85 ? 27.029 -1.076 -21.560 1.00 92.88 85 GLU A O 1
ATOM 735 N N . ALA A 1 86 ? 26.117 -0.852 -23.587 1.00 88.75 86 ALA A N 1
ATOM 736 C CA . ALA A 1 86 ? 26.619 0.504 -23.802 1.00 88.75 86 ALA A CA 1
ATOM 737 C C . ALA A 1 86 ? 26.129 1.482 -22.719 1.00 88.75 86 ALA A C 1
ATOM 739 O O . ALA A 1 86 ? 26.848 2.402 -22.312 1.00 88.75 86 ALA A O 1
ATOM 740 N N . ARG A 1 87 ? 24.900 1.303 -22.217 1.00 87.06 87 ARG A N 1
ATOM 741 C CA . ARG A 1 87 ? 24.380 2.086 -21.087 1.00 87.06 87 ARG A CA 1
ATOM 742 C C . ARG A 1 87 ? 25.059 1.697 -19.773 1.00 87.06 87 ARG A C 1
ATOM 744 O O . ARG A 1 87 ? 25.345 2.574 -18.960 1.00 87.06 87 ARG A O 1
ATOM 751 N N . GLN A 1 88 ? 25.336 0.414 -19.550 1.00 88.19 88 GLN A N 1
ATOM 752 C CA . GLN A 1 88 ? 26.052 -0.065 -18.368 1.00 88.19 88 GLN A CA 1
ATOM 753 C C . GLN A 1 88 ? 27.496 0.444 -18.334 1.00 88.19 88 GLN A C 1
ATOM 755 O O . GLN A 1 88 ? 27.932 0.934 -17.294 1.00 88.19 88 GLN A O 1
ATOM 760 N N . GLN A 1 89 ? 28.200 0.404 -19.465 1.00 89.69 89 GLN A N 1
ATOM 761 C CA . GLN A 1 89 ? 29.551 0.948 -19.601 1.00 89.69 89 GLN A CA 1
ATOM 762 C C . GLN A 1 89 ? 29.571 2.453 -19.306 1.00 89.69 89 GLN A C 1
ATOM 764 O O . GLN A 1 89 ? 30.390 2.909 -18.512 1.00 89.69 89 GLN A O 1
ATOM 769 N N . ARG A 1 90 ? 28.600 3.220 -19.826 1.00 87.12 90 ARG A N 1
ATOM 770 C CA . ARG A 1 90 ? 28.454 4.649 -19.488 1.00 87.12 90 ARG A CA 1
ATOM 771 C C . ARG A 1 90 ? 28.212 4.895 -18.000 1.00 87.12 90 ARG A C 1
ATOM 773 O O . ARG A 1 90 ? 28.850 5.765 -17.426 1.00 87.12 90 ARG A O 1
ATOM 780 N N . ARG A 1 91 ? 27.350 4.105 -17.350 1.00 88.44 91 ARG A N 1
ATOM 781 C CA . ARG A 1 91 ? 27.119 4.200 -15.892 1.00 88.44 91 ARG A CA 1
ATOM 782 C C . ARG A 1 91 ? 28.362 3.876 -15.059 1.00 88.44 91 ARG A C 1
ATOM 784 O O . ARG A 1 91 ? 28.422 4.300 -13.907 1.00 88.44 91 ARG A O 1
ATOM 791 N N . ALA A 1 92 ? 29.274 3.061 -15.588 1.00 86.94 92 ALA A N 1
ATOM 792 C CA . ALA A 1 92 ? 30.522 2.697 -14.924 1.00 86.94 92 ALA A CA 1
ATOM 793 C C . ALA A 1 92 ? 31.614 3.757 -15.135 1.00 86.94 92 ALA A C 1
ATOM 795 O O . ALA A 1 92 ? 32.349 4.051 -14.198 1.00 86.94 92 ALA A O 1
ATOM 796 N N . ALA A 1 93 ? 31.693 4.333 -16.336 1.00 90.00 93 ALA A N 1
ATOM 797 C CA . ALA A 1 93 ? 32.676 5.353 -16.689 1.00 90.00 93 ALA A CA 1
ATOM 798 C C . ALA A 1 93 ? 32.337 6.742 -16.122 1.00 90.00 93 ALA A C 1
ATOM 800 O O . ALA A 1 93 ? 33.245 7.490 -15.774 1.00 90.00 93 ALA A O 1
ATOM 801 N N . ASP A 1 94 ? 31.047 7.079 -16.015 1.00 92.00 94 ASP A N 1
ATOM 802 C CA . ASP A 1 94 ? 30.580 8.402 -15.597 1.00 92.00 94 ASP A CA 1
ATOM 803 C C . ASP A 1 94 ? 29.589 8.310 -14.411 1.00 92.00 94 ASP A C 1
ATOM 805 O O . ASP A 1 94 ? 28.399 7.993 -14.582 1.00 92.00 94 ASP A O 1
ATOM 809 N N . PRO A 1 95 ? 30.063 8.590 -13.182 1.00 89.38 95 PRO A N 1
ATOM 810 C CA . PRO A 1 95 ? 29.217 8.670 -11.996 1.00 89.38 95 PRO A CA 1
ATOM 811 C C . PRO A 1 95 ? 28.153 9.777 -12.057 1.00 89.38 95 PRO A C 1
ATOM 813 O O . PRO A 1 95 ? 27.052 9.565 -11.542 1.00 89.38 95 PRO A O 1
ATOM 816 N N . GLU A 1 96 ? 28.430 10.918 -12.700 1.00 91.81 96 GLU A N 1
ATOM 817 C CA . GLU A 1 96 ? 27.467 12.023 -12.821 1.00 91.81 96 GLU A CA 1
ATOM 818 C C . GLU A 1 96 ? 26.309 11.641 -13.741 1.00 91.81 96 GLU A C 1
ATOM 820 O O . GLU A 1 96 ? 25.143 11.899 -13.426 1.00 91.81 96 GLU A O 1
ATOM 825 N N . PHE A 1 97 ? 26.600 10.962 -14.854 1.00 89.31 97 PHE A N 1
ATOM 826 C CA . PHE A 1 97 ? 25.567 10.403 -15.727 1.00 89.31 97 PHE A CA 1
ATOM 827 C C . PHE A 1 97 ? 24.647 9.449 -14.954 1.00 89.31 97 PHE A C 1
ATOM 829 O O . PHE A 1 97 ? 23.418 9.530 -15.059 1.00 89.31 97 PHE A O 1
ATOM 836 N N . ARG A 1 98 ? 25.229 8.575 -14.123 1.00 90.31 98 ARG A N 1
ATOM 837 C CA . ARG A 1 98 ? 24.473 7.642 -13.275 1.00 90.31 98 ARG A CA 1
ATOM 838 C C . ARG A 1 98 ? 23.603 8.371 -12.251 1.00 90.31 98 ARG A C 1
ATOM 840 O O . ARG A 1 98 ? 22.472 7.945 -12.002 1.00 90.31 98 ARG A O 1
ATOM 847 N N . GLU A 1 99 ? 24.112 9.429 -11.632 1.00 90.31 99 GLU A N 1
ATOM 848 C CA . GLU A 1 99 ? 23.358 10.219 -10.660 1.00 90.31 99 GLU A CA 1
ATOM 849 C C . GLU A 1 99 ? 22.210 10.987 -11.322 1.00 90.31 99 GLU A C 1
ATOM 851 O O . GLU A 1 99 ? 21.076 10.928 -10.840 1.00 90.31 99 GLU A O 1
ATOM 856 N N . ARG A 1 100 ? 22.454 11.600 -12.484 1.00 91.88 100 ARG A N 1
ATOM 857 C CA . ARG A 1 100 ? 21.428 12.295 -13.273 1.00 91.88 100 ARG A CA 1
ATOM 858 C C . ARG A 1 100 ? 20.312 11.352 -13.723 1.00 91.88 100 ARG A C 1
ATOM 860 O O . ARG A 1 100 ? 19.138 11.693 -13.585 1.00 91.88 100 ARG A O 1
ATOM 867 N N . GLU A 1 101 ? 20.649 10.148 -14.194 1.00 92.00 101 GLU A N 1
ATOM 868 C CA . GLU A 1 101 ? 19.661 9.123 -14.570 1.00 92.00 101 GLU A CA 1
ATOM 869 C C . GLU A 1 101 ? 18.807 8.698 -13.360 1.00 92.00 101 GLU A C 1
ATOM 871 O O . GLU A 1 101 ? 17.581 8.590 -13.460 1.00 92.00 101 GLU A O 1
ATOM 876 N N . ARG A 1 102 ? 19.431 8.506 -12.188 1.00 90.12 102 ARG A N 1
ATOM 877 C CA . ARG A 1 102 ? 18.720 8.194 -10.936 1.00 90.12 102 ARG A CA 1
ATOM 878 C C . ARG A 1 102 ? 17.803 9.330 -10.496 1.00 90.12 102 ARG A C 1
ATOM 880 O O . ARG A 1 102 ? 16.663 9.061 -10.117 1.00 90.12 102 ARG A O 1
ATOM 887 N N . GLY A 1 103 ? 18.288 10.569 -10.550 1.00 93.88 103 GLY A N 1
ATOM 888 C CA . GLY A 1 103 ? 17.535 11.769 -10.197 1.00 93.88 103 GLY A CA 1
ATOM 889 C C . GLY A 1 103 ? 16.295 11.934 -11.071 1.00 93.88 103 GLY A C 1
ATOM 890 O O . GLY A 1 103 ? 15.188 12.028 -10.539 1.00 93.88 103 GLY A O 1
ATOM 891 N N . ALA A 1 104 ? 16.466 11.853 -12.393 1.00 93.19 104 ALA A N 1
ATOM 892 C CA . ALA A 1 104 ? 15.374 11.949 -13.360 1.00 93.19 104 ALA A CA 1
ATOM 893 C C . ALA A 1 104 ? 14.332 10.834 -13.174 1.00 93.19 104 ALA A C 1
ATOM 895 O O . ALA A 1 104 ? 13.130 11.095 -13.178 1.00 93.19 104 ALA A O 1
ATOM 896 N N . ASN A 1 105 ? 14.767 9.590 -12.943 1.00 92.88 105 ASN A N 1
ATOM 897 C CA . ASN A 1 105 ? 13.846 8.480 -12.695 1.00 92.88 105 ASN A CA 1
ATOM 898 C C . ASN A 1 105 ? 13.078 8.654 -11.371 1.00 92.88 105 ASN A C 1
ATOM 900 O O . ASN A 1 105 ? 11.862 8.463 -11.309 1.00 92.88 105 ASN A O 1
ATOM 904 N N . ALA A 1 106 ? 13.768 9.068 -10.304 1.00 92.00 106 ALA A N 1
ATOM 905 C CA . ALA A 1 106 ? 13.129 9.354 -9.024 1.00 92.00 106 ALA A CA 1
ATOM 906 C C . ALA A 1 106 ? 12.111 10.498 -9.144 1.00 92.00 106 ALA A C 1
ATOM 908 O O . ALA A 1 106 ? 11.039 10.434 -8.541 1.00 92.00 106 ALA A O 1
ATOM 909 N N . GLU A 1 107 ? 12.417 11.525 -9.935 1.00 93.56 107 GLU A N 1
ATOM 910 C CA . GLU A 1 107 ? 11.505 12.628 -10.211 1.00 93.56 107 GLU A CA 1
ATOM 911 C C . GLU A 1 107 ? 10.283 12.185 -11.017 1.00 93.56 107 GLU A C 1
ATOM 913 O O . GLU A 1 107 ? 9.159 12.457 -10.597 1.00 93.56 107 GLU A O 1
ATOM 918 N N . ALA A 1 108 ? 10.472 11.418 -12.091 1.00 91.62 108 ALA A N 1
ATOM 919 C CA . ALA A 1 108 ? 9.372 10.857 -12.870 1.00 91.62 108 ALA A CA 1
ATOM 920 C C . ALA A 1 108 ? 8.443 9.987 -12.001 1.00 91.62 108 ALA A C 1
ATOM 922 O O . ALA A 1 108 ? 7.217 10.086 -12.094 1.00 91.62 108 ALA A O 1
ATOM 923 N N . MET A 1 109 ? 9.005 9.179 -11.094 1.00 91.06 109 MET A N 1
ATOM 924 C CA . MET A 1 109 ? 8.222 8.395 -10.131 1.00 91.06 109 MET A CA 1
ATOM 925 C C . MET A 1 109 ? 7.465 9.282 -9.136 1.00 91.06 109 MET A C 1
ATOM 927 O O . MET A 1 109 ? 6.299 9.010 -8.842 1.00 91.06 109 MET A O 1
ATOM 931 N N . ARG A 1 110 ? 8.080 10.364 -8.636 1.00 89.50 110 ARG A N 1
ATOM 932 C CA . ARG A 1 110 ? 7.391 11.346 -7.780 1.00 89.50 110 ARG A CA 1
ATOM 933 C C . ARG A 1 110 ? 6.224 12.005 -8.513 1.00 89.50 110 ARG A C 1
ATOM 935 O O . ARG A 1 110 ? 5.130 12.053 -7.956 1.00 89.50 110 ARG A O 1
ATOM 942 N N . GLN A 1 111 ? 6.427 12.439 -9.754 1.00 91.00 111 GLN A N 1
ATOM 943 C CA . GLN A 1 111 ? 5.376 13.046 -10.572 1.00 91.00 111 GLN A CA 1
ATOM 944 C C . GLN A 1 111 ? 4.218 12.067 -10.817 1.00 91.00 111 GLN A C 1
ATOM 946 O O . GLN A 1 111 ? 3.058 12.441 -10.649 1.00 91.00 111 GLN A O 1
ATOM 951 N N . ARG A 1 112 ? 4.496 10.788 -11.112 1.00 88.44 112 ARG A N 1
ATOM 952 C CA . ARG A 1 112 ? 3.450 9.752 -11.251 1.00 88.44 112 ARG A CA 1
ATOM 953 C C . ARG A 1 112 ? 2.636 9.555 -9.974 1.00 88.44 112 ARG A C 1
ATOM 955 O O . ARG A 1 112 ? 1.413 9.479 -10.033 1.00 88.44 112 ARG A O 1
ATOM 962 N N . ARG A 1 113 ? 3.297 9.520 -8.812 1.00 88.12 113 ARG A N 1
ATOM 963 C CA . ARG A 1 113 ? 2.622 9.405 -7.505 1.00 88.12 113 ARG A CA 1
ATOM 964 C C . ARG A 1 113 ? 1.746 10.616 -7.173 1.00 88.12 113 ARG A C 1
ATOM 966 O O . ARG A 1 113 ? 0.768 10.453 -6.452 1.00 88.12 113 ARG A O 1
ATOM 973 N N . GLN A 1 114 ? 2.116 11.808 -7.645 1.00 85.56 114 GLN A N 1
ATOM 974 C CA . GLN A 1 114 ? 1.352 13.043 -7.429 1.00 85.56 114 GLN A CA 1
ATOM 975 C C . GLN A 1 114 ? 0.167 13.170 -8.390 1.00 85.56 114 GLN A C 1
ATOM 977 O O . GLN A 1 114 ? -0.908 13.594 -7.982 1.00 85.56 114 GLN A O 1
ATOM 982 N N . THR A 1 115 ? 0.359 12.798 -9.655 1.00 88.62 115 THR A N 1
ATOM 983 C CA . THR A 1 115 ? -0.655 12.937 -10.713 1.00 88.62 115 THR A CA 1
ATOM 984 C C . THR A 1 115 ? -1.722 11.849 -10.667 1.00 88.62 115 THR A C 1
ATOM 986 O O . THR A 1 115 ? -2.869 12.113 -11.014 1.00 88.62 115 THR A O 1
ATOM 989 N N . SER A 1 116 ? -1.381 10.638 -10.214 1.00 91.81 116 SER A N 1
ATOM 990 C CA . SER A 1 116 ? -2.319 9.518 -10.130 1.00 91.81 116 SER A CA 1
ATOM 991 C C . SER A 1 116 ? -2.410 8.963 -8.709 1.00 91.81 116 SER A C 1
ATOM 993 O O . SER A 1 116 ? -1.512 8.276 -8.210 1.00 91.81 116 SER A O 1
ATOM 995 N N . LEU A 1 117 ? -3.550 9.227 -8.063 1.00 88.56 117 LEU A N 1
ATOM 996 C CA . LEU A 1 117 ? -3.880 8.658 -6.756 1.00 88.56 117 LEU A CA 1
ATOM 997 C C . LEU A 1 117 ? -3.992 7.128 -6.826 1.00 88.56 117 LEU A C 1
ATOM 999 O O . LEU A 1 117 ? -3.515 6.441 -5.925 1.00 88.56 117 LEU A O 1
ATOM 1003 N N . GLU A 1 118 ? -4.575 6.599 -7.904 1.00 91.12 118 GLU A N 1
ATOM 1004 C CA . GLU A 1 118 ? -4.718 5.159 -8.133 1.00 91.12 118 GLU A CA 1
ATOM 1005 C C . GLU A 1 118 ? -3.353 4.470 -8.227 1.00 91.12 118 GLU A C 1
ATOM 1007 O O . GLU A 1 118 ? -3.114 3.473 -7.546 1.00 91.12 118 GLU A O 1
ATOM 1012 N N . TYR A 1 119 ? -2.418 5.044 -8.993 1.00 88.75 119 TYR A N 1
ATOM 1013 C CA . TYR A 1 119 ? -1.049 4.539 -9.083 1.00 88.75 119 TYR A CA 1
ATOM 1014 C C . TYR A 1 119 ? -0.379 4.491 -7.704 1.00 88.75 119 TYR A C 1
ATOM 1016 O O . TYR A 1 119 ? 0.189 3.470 -7.321 1.00 88.75 119 TYR A O 1
ATOM 1024 N N . SER A 1 120 ? -0.497 5.573 -6.929 1.00 90.50 120 SER A N 1
ATOM 1025 C CA . SER A 1 120 ? 0.064 5.670 -5.577 1.00 90.50 120 SER A CA 1
ATOM 1026 C C . SER A 1 120 ? -0.539 4.635 -4.616 1.00 90.50 120 SER A C 1
ATOM 1028 O O . SER A 1 120 ? 0.180 4.003 -3.838 1.00 90.50 120 SER A O 1
ATOM 1030 N N . GLN A 1 121 ? -1.856 4.416 -4.674 1.00 90.81 121 GLN A N 1
ATOM 1031 C CA . GLN A 1 121 ? -2.535 3.413 -3.850 1.00 90.81 121 GLN A CA 1
ATOM 1032 C C . GLN A 1 121 ? -2.143 1.985 -4.245 1.00 90.81 121 GLN A C 1
ATOM 1034 O O . GLN A 1 121 ? -1.820 1.181 -3.366 1.00 90.81 121 GLN A O 1
ATOM 1039 N N . ASN A 1 122 ? -2.109 1.679 -5.543 1.00 92.88 122 ASN A N 1
ATOM 1040 C CA . ASN A 1 122 ? -1.705 0.367 -6.043 1.00 92.88 122 ASN A CA 1
ATOM 1041 C C . ASN A 1 122 ? -0.239 0.065 -5.720 1.00 92.88 122 ASN A C 1
ATOM 1043 O O . ASN A 1 122 ? 0.056 -1.021 -5.228 1.00 92.88 122 ASN A O 1
ATOM 1047 N N . GLU A 1 123 ? 0.673 1.026 -5.889 1.00 92.56 123 GLU A N 1
ATOM 1048 C CA . GLU A 1 123 ? 2.082 0.876 -5.505 1.00 92.56 123 GLU A CA 1
ATOM 1049 C C . GLU A 1 123 ? 2.223 0.538 -4.011 1.00 92.56 123 GLU A C 1
ATOM 1051 O O . GLU A 1 123 ? 2.938 -0.397 -3.645 1.00 92.56 123 GLU A O 1
ATOM 1056 N N . ARG A 1 124 ? 1.494 1.245 -3.133 1.00 91.00 124 ARG A N 1
ATOM 1057 C CA . ARG A 1 124 ? 1.484 0.961 -1.687 1.00 91.00 124 ARG A CA 1
ATOM 1058 C C . ARG A 1 124 ? 0.940 -0.429 -1.377 1.00 91.00 124 ARG A C 1
ATOM 1060 O O . ARG A 1 124 ? 1.524 -1.131 -0.551 1.00 91.00 124 ARG A O 1
ATOM 1067 N N . LYS A 1 125 ? -0.160 -0.825 -2.023 1.00 92.69 125 LYS A N 1
ATOM 1068 C CA . LYS A 1 125 ? -0.783 -2.139 -1.829 1.00 92.69 125 LYS A CA 1
ATOM 1069 C C . LYS A 1 125 ? 0.168 -3.258 -2.250 1.00 92.69 125 LYS A C 1
ATOM 1071 O O . LYS A 1 125 ? 0.426 -4.148 -1.448 1.00 92.69 125 LYS A O 1
ATOM 1076 N N . MET A 1 126 ? 0.752 -3.155 -3.443 1.00 92.25 126 MET A N 1
ATOM 1077 C CA . MET A 1 126 ? 1.715 -4.126 -3.971 1.00 92.25 126 MET A CA 1
ATOM 1078 C C . MET A 1 126 ? 2.962 -4.229 -3.092 1.00 92.25 126 MET A C 1
ATOM 1080 O O . MET A 1 126 ? 3.424 -5.329 -2.804 1.00 92.25 126 MET A O 1
ATOM 1084 N N . ASN A 1 127 ? 3.490 -3.101 -2.611 1.00 93.44 127 ASN A N 1
ATOM 1085 C CA . ASN A 1 127 ? 4.645 -3.103 -1.715 1.00 93.44 127 ASN A CA 1
ATOM 1086 C C . ASN A 1 127 ? 4.305 -3.746 -0.357 1.00 93.44 127 ASN A C 1
ATOM 1088 O O . ASN A 1 127 ? 5.050 -4.584 0.150 1.00 93.44 127 ASN A O 1
ATOM 1092 N N . SER A 1 128 ? 3.138 -3.421 0.209 1.00 91.94 128 SER A N 1
ATOM 1093 C CA . SER A 1 128 ? 2.657 -4.048 1.444 1.00 91.94 128 SER A CA 1
ATOM 1094 C C . SER A 1 128 ? 2.448 -5.554 1.284 1.00 91.94 128 SER A C 1
ATOM 1096 O O . SER A 1 128 ? 2.770 -6.316 2.193 1.00 91.94 128 SER A O 1
ATOM 1098 N N . GLU A 1 129 ? 1.898 -5.986 0.153 1.00 93.56 129 GLU A N 1
ATOM 1099 C CA . GLU A 1 129 ? 1.671 -7.395 -0.154 1.00 93.56 129 GLU A CA 1
ATOM 1100 C C . GLU A 1 129 ? 2.987 -8.142 -0.371 1.00 93.56 129 GLU A C 1
ATOM 1102 O O . GLU A 1 129 ? 3.195 -9.184 0.242 1.00 93.56 129 GLU A O 1
ATOM 1107 N N . SER A 1 130 ? 3.924 -7.567 -1.127 1.00 92.38 130 SER A N 1
ATOM 1108 C CA . SER A 1 130 ? 5.270 -8.118 -1.303 1.00 92.38 130 SER A CA 1
ATOM 1109 C C . SER A 1 130 ? 5.994 -8.289 0.038 1.00 92.38 130 SER A C 1
ATOM 1111 O O . SER A 1 130 ? 6.555 -9.349 0.313 1.00 92.38 130 SER A O 1
ATOM 1113 N N . MET A 1 131 ? 5.917 -7.289 0.923 1.00 91.25 131 MET A N 1
ATOM 1114 C CA . MET A 1 131 ? 6.477 -7.380 2.274 1.00 91.25 131 MET A CA 1
ATOM 1115 C C . MET A 1 131 ? 5.776 -8.439 3.130 1.00 91.25 131 MET A C 1
ATOM 1117 O O . MET A 1 131 ? 6.445 -9.138 3.892 1.00 91.25 131 MET A O 1
ATOM 1121 N N . ARG A 1 132 ? 4.448 -8.580 3.014 1.00 91.50 132 ARG A N 1
ATOM 1122 C CA . ARG A 1 132 ? 3.690 -9.635 3.703 1.00 91.50 132 ARG A CA 1
ATOM 1123 C C . ARG A 1 132 ? 4.169 -11.016 3.259 1.00 91.50 132 ARG A C 1
ATOM 1125 O O . ARG A 1 132 ? 4.582 -11.792 4.113 1.00 91.50 132 ARG A O 1
ATOM 1132 N N . VAL A 1 133 ? 4.196 -11.270 1.951 1.00 92.19 133 VAL A N 1
ATOM 1133 C CA . VAL A 1 133 ? 4.658 -12.538 1.364 1.00 92.19 133 VAL A CA 1
ATOM 1134 C C . VAL A 1 133 ? 6.085 -12.844 1.814 1.00 92.19 133 VAL A C 1
ATOM 1136 O O . VAL A 1 133 ? 6.353 -13.917 2.343 1.00 92.19 133 VAL A O 1
ATOM 1139 N N . ARG A 1 134 ? 6.991 -11.861 1.746 1.00 90.06 134 ARG A N 1
ATOM 1140 C CA . ARG A 1 134 ? 8.381 -12.036 2.186 1.00 90.06 134 ARG A CA 1
ATOM 1141 C C . ARG A 1 134 ? 8.497 -12.401 3.666 1.00 90.06 134 ARG A C 1
ATOM 1143 O O . ARG A 1 134 ? 9.334 -13.223 4.027 1.00 90.06 134 ARG A O 1
ATOM 1150 N N . ARG A 1 135 ? 7.671 -11.800 4.529 1.00 89.00 135 ARG A N 1
ATOM 1151 C CA . ARG A 1 135 ? 7.616 -12.140 5.959 1.00 89.00 135 ARG A CA 1
ATOM 1152 C C . ARG A 1 135 ? 7.015 -13.517 6.201 1.00 89.00 135 ARG A C 1
ATOM 1154 O O . ARG A 1 135 ? 7.410 -14.156 7.173 1.00 89.00 135 ARG A O 1
ATOM 1161 N N . GLU A 1 136 ? 6.049 -13.945 5.394 1.00 89.06 136 GLU A N 1
ATOM 1162 C CA . GLU A 1 136 ? 5.356 -15.233 5.514 1.00 89.06 136 GLU A CA 1
ATOM 1163 C C . GLU A 1 136 ? 6.238 -16.394 5.046 1.00 89.06 136 GLU A C 1
ATOM 1165 O O . GLU A 1 136 ? 6.433 -17.335 5.814 1.00 89.06 136 GLU A O 1
ATOM 1170 N N . GLU A 1 137 ? 6.831 -16.280 3.858 1.00 91.69 137 GLU A N 1
ATOM 1171 C CA . GLU A 1 137 ? 7.615 -17.334 3.205 1.00 91.69 137 GLU A CA 1
ATOM 1172 C C . GLU A 1 137 ? 9.045 -17.452 3.745 1.00 91.69 137 GLU A C 1
ATOM 1174 O O . GLU A 1 137 ? 9.598 -18.549 3.802 1.00 91.69 137 GLU A O 1
ATOM 1179 N N . ASN A 1 138 ? 9.664 -16.341 4.162 1.00 93.19 138 ASN A N 1
ATOM 1180 C CA . ASN A 1 138 ? 11.067 -16.329 4.570 1.00 93.19 138 ASN A CA 1
ATOM 1181 C C . ASN A 1 138 ? 11.222 -16.080 6.082 1.00 93.19 138 ASN A C 1
ATOM 1183 O O . ASN A 1 138 ? 11.197 -14.946 6.573 1.00 93.19 138 ASN A O 1
ATOM 1187 N N . VAL A 1 139 ? 11.411 -17.171 6.830 1.00 89.25 139 VAL A N 1
ATOM 1188 C CA . VAL A 1 139 ? 11.584 -17.144 8.292 1.00 89.25 139 VAL A CA 1
ATOM 1189 C C . VAL A 1 139 ? 12.862 -16.402 8.703 1.00 89.25 139 VAL A C 1
ATOM 1191 O O . VAL A 1 139 ? 12.822 -15.607 9.642 1.00 89.25 139 VAL A O 1
ATOM 1194 N N . GLU A 1 140 ? 13.969 -16.575 7.975 1.00 92.69 140 GLU A N 1
ATOM 1195 C CA . GLU A 1 140 ? 15.233 -15.879 8.262 1.00 92.69 140 GLU A CA 1
ATOM 1196 C C . GLU A 1 140 ? 15.127 -14.364 8.063 1.00 92.69 140 GLU A C 1
ATOM 1198 O O . GLU A 1 140 ? 15.691 -13.577 8.823 1.00 92.69 140 GLU A O 1
ATOM 1203 N N . TYR A 1 141 ? 14.393 -13.926 7.039 1.00 90.38 141 TYR A N 1
ATOM 1204 C CA . TYR A 1 141 ? 14.104 -12.515 6.803 1.00 90.38 141 TYR A CA 1
ATOM 1205 C C . TYR A 1 141 ? 13.308 -11.926 7.969 1.00 90.38 141 TYR A C 1
ATOM 1207 O O . TYR A 1 141 ? 13.678 -10.880 8.501 1.00 90.38 141 TYR A O 1
ATOM 1215 N N . ARG A 1 142 ? 12.260 -12.629 8.416 1.00 90.62 142 ARG A N 1
ATOM 1216 C CA . ARG A 1 142 ? 11.450 -12.227 9.574 1.00 90.62 142 ARG A CA 1
ATOM 1217 C C . ARG A 1 142 ? 12.294 -12.120 10.845 1.00 90.62 142 ARG A C 1
ATOM 1219 O O . ARG A 1 142 ? 12.086 -11.207 11.643 1.00 90.62 142 ARG A O 1
ATOM 1226 N N . GLN A 1 143 ? 13.227 -13.045 11.050 1.00 91.44 143 GLN A N 1
ATOM 1227 C CA . GLN A 1 143 ? 14.100 -13.034 12.219 1.00 91.44 143 GLN A CA 1
ATOM 1228 C C . GLN A 1 143 ? 15.099 -11.872 12.176 1.00 91.44 143 GLN A C 1
ATOM 1230 O O . GLN A 1 143 ? 15.144 -11.095 13.128 1.00 91.44 143 GLN A O 1
ATOM 1235 N N . ARG A 1 144 ? 15.779 -11.657 11.042 1.00 93.44 144 ARG A N 1
ATOM 1236 C CA . ARG A 1 144 ? 16.659 -10.491 10.844 1.00 93.44 144 ARG A CA 1
ATOM 1237 C C . ARG A 1 144 ? 15.923 -9.163 11.012 1.00 93.44 144 ARG A C 1
ATOM 1239 O O . ARG A 1 144 ? 16.453 -8.249 11.632 1.00 93.44 144 ARG A O 1
ATOM 1246 N N . GLU A 1 145 ? 14.694 -9.051 10.506 1.00 92.88 145 GLU A N 1
ATOM 1247 C CA . GLU A 1 145 ? 13.856 -7.856 10.685 1.00 92.88 145 GLU A CA 1
ATOM 1248 C C . GLU A 1 145 ? 13.556 -7.596 12.173 1.00 92.88 145 GLU A C 1
ATOM 1250 O O . GLU A 1 145 ? 13.661 -6.462 12.641 1.00 92.88 145 GLU A O 1
ATOM 1255 N N . ARG A 1 146 ? 13.223 -8.642 12.944 1.00 91.50 146 ARG A N 1
ATOM 1256 C CA . ARG A 1 146 ? 12.967 -8.536 14.392 1.00 91.50 146 ARG A CA 1
ATOM 1257 C C . ARG A 1 146 ? 14.215 -8.161 15.178 1.00 91.50 146 ARG A C 1
ATOM 1259 O O . ARG A 1 146 ? 14.121 -7.336 16.085 1.00 91.50 146 ARG A O 1
ATOM 1266 N N . GLU A 1 147 ? 15.352 -8.760 14.852 1.00 94.38 147 GLU A N 1
ATOM 1267 C CA . GLU A 1 147 ? 16.637 -8.472 15.489 1.00 94.38 147 GLU A CA 1
ATOM 1268 C C . GLU A 1 147 ? 17.071 -7.036 15.197 1.00 94.38 147 GLU A C 1
ATOM 1270 O O . GLU A 1 147 ? 17.343 -6.294 16.135 1.00 94.38 147 GLU A O 1
ATOM 1275 N N . ALA A 1 148 ? 17.010 -6.598 13.936 1.00 94.00 148 ALA A N 1
ATOM 1276 C CA . ALA A 1 148 ? 17.323 -5.224 13.547 1.00 94.00 148 ALA A CA 1
ATOM 1277 C C . ALA A 1 148 ? 16.400 -4.196 14.220 1.00 94.00 148 ALA A C 1
ATOM 1279 O O . ALA A 1 148 ? 16.866 -3.165 14.698 1.00 94.00 148 ALA A O 1
ATOM 1280 N N . ASN A 1 149 ? 15.095 -4.476 14.307 1.00 93.69 149 ASN A N 1
ATOM 1281 C CA . ASN A 1 149 ? 14.149 -3.593 14.994 1.00 93.69 149 ASN A CA 1
ATOM 1282 C C . ASN A 1 149 ? 14.426 -3.545 16.508 1.00 93.69 149 ASN A C 1
ATOM 1284 O O . ASN A 1 149 ? 14.422 -2.482 17.126 1.00 93.69 149 ASN A O 1
ATOM 1288 N N . SER A 1 150 ? 14.727 -4.698 17.108 1.00 93.00 150 SER A N 1
ATOM 1289 C CA . SER A 1 150 ? 15.084 -4.786 18.527 1.00 93.00 150 SER A CA 1
ATOM 1290 C C . SER A 1 150 ? 16.396 -4.053 18.822 1.00 93.00 150 SER A C 1
ATOM 1292 O O . SER A 1 150 ? 16.489 -3.353 19.828 1.00 93.00 150 SER A O 1
ATOM 1294 N N . GLU A 1 151 ? 17.380 -4.157 17.929 1.00 93.88 151 GLU A N 1
ATOM 1295 C CA . GLU A 1 151 ? 18.651 -3.433 17.985 1.00 93.88 151 GLU A CA 1
ATOM 1296 C C . GLU A 1 151 ? 18.445 -1.923 17.864 1.00 93.88 151 GLU A C 1
ATOM 1298 O O . GLU A 1 151 ? 18.898 -1.175 18.726 1.00 93.88 151 GLU A O 1
ATOM 1303 N N . ALA A 1 152 ? 17.672 -1.470 16.875 1.00 89.00 152 ALA A N 1
ATOM 1304 C CA . ALA A 1 152 ? 17.328 -0.060 16.714 1.00 89.00 152 ALA A CA 1
ATOM 1305 C C . ALA A 1 152 ? 16.635 0.503 17.967 1.00 89.00 152 ALA A C 1
ATOM 1307 O O . ALA A 1 152 ? 16.956 1.601 18.427 1.00 89.00 152 ALA A O 1
ATOM 1308 N N . MET A 1 153 ? 15.729 -0.270 18.576 1.00 86.19 153 MET A N 1
ATOM 1309 C CA . MET A 1 153 ? 15.074 0.109 19.829 1.00 86.19 153 MET A CA 1
ATOM 1310 C C . MET A 1 153 ? 16.041 0.131 21.019 1.00 86.19 153 MET A C 1
ATOM 1312 O O . MET A 1 153 ? 15.907 1.001 21.880 1.00 86.19 153 MET A O 1
ATOM 1316 N N . ARG A 1 154 ? 17.015 -0.789 21.087 1.00 86.69 154 ARG A N 1
ATOM 1317 C CA . ARG A 1 154 ? 18.080 -0.763 22.104 1.00 86.69 154 ARG A CA 1
ATOM 1318 C C . ARG A 1 154 ? 18.945 0.484 21.962 1.00 86.69 154 ARG A C 1
ATOM 1320 O O . ARG A 1 154 ? 19.099 1.200 22.948 1.00 86.69 154 ARG A O 1
ATOM 1327 N N . ILE A 1 155 ? 19.415 0.780 20.750 1.00 86.25 155 ILE A N 1
ATOM 1328 C CA . ILE A 1 155 ? 20.225 1.967 20.446 1.00 86.25 155 ILE A CA 1
ATOM 1329 C C . ILE A 1 155 ? 19.468 3.233 20.855 1.00 86.25 155 ILE A C 1
ATOM 1331 O O . ILE A 1 155 ? 19.974 4.012 21.664 1.00 86.25 155 ILE A O 1
ATOM 1335 N N . ARG A 1 156 ? 18.212 3.383 20.412 1.00 81.69 156 ARG A N 1
ATOM 1336 C CA . ARG A 1 156 ? 17.373 4.538 20.766 1.00 81.69 156 ARG A CA 1
ATOM 1337 C C . ARG A 1 156 ? 17.241 4.708 22.282 1.00 81.69 156 ARG A C 1
ATOM 1339 O O . ARG A 1 156 ? 17.398 5.813 22.795 1.00 81.69 156 ARG A O 1
ATOM 1346 N N . ARG A 1 157 ? 17.018 3.614 23.019 1.00 79.69 157 ARG A N 1
ATOM 1347 C CA . ARG A 1 157 ? 16.924 3.637 24.491 1.00 79.69 157 ARG A CA 1
ATOM 1348 C C . ARG A 1 157 ? 18.250 3.949 25.186 1.00 79.69 157 ARG A C 1
ATOM 1350 O O . ARG A 1 157 ? 18.215 4.548 26.253 1.00 79.69 157 ARG A O 1
ATOM 1357 N N . SER A 1 158 ? 19.384 3.530 24.625 1.00 77.00 158 SER A N 1
ATOM 1358 C CA . SER A 1 158 ? 20.713 3.814 25.187 1.00 77.00 158 SER A CA 1
ATOM 1359 C C . SER A 1 158 ? 21.194 5.239 24.918 1.00 77.00 158 SER A C 1
ATOM 1361 O O . SER A 1 158 ? 22.042 5.748 25.644 1.00 77.00 158 SER A O 1
ATOM 1363 N N . THR A 1 159 ? 20.661 5.893 23.886 1.00 77.50 159 THR A N 1
ATOM 1364 C CA . THR A 1 159 ? 20.989 7.288 23.593 1.00 77.50 159 THR A CA 1
ATOM 1365 C C . THR A 1 159 ? 20.219 8.247 24.498 1.00 77.50 159 THR A C 1
ATOM 1367 O O . THR A 1 159 ? 19.031 8.059 24.768 1.00 77.50 159 THR A O 1
ATOM 1370 N N . ASN A 1 160 ? 20.868 9.356 24.868 1.00 76.25 160 ASN A N 1
ATOM 1371 C CA . ASN A 1 160 ? 20.232 10.486 25.558 1.00 76.25 160 ASN A CA 1
ATOM 1372 C C . ASN A 1 160 ? 19.110 11.149 24.733 1.00 76.25 160 ASN A C 1
ATOM 1374 O O . ASN A 1 160 ? 18.415 12.024 25.240 1.00 76.25 160 ASN A O 1
ATOM 1378 N N . GLU A 1 161 ? 18.916 10.740 23.476 1.00 74.94 161 GLU A N 1
ATOM 1379 C CA . GLU A 1 161 ? 17.823 11.179 22.607 1.00 74.94 161 GLU A CA 1
ATOM 1380 C C . GLU A 1 161 ? 16.456 10.877 23.225 1.00 74.94 161 GLU A C 1
ATOM 1382 O O . GLU A 1 161 ? 15.584 11.738 23.220 1.00 74.94 161 GLU A O 1
ATOM 1387 N N . THR A 1 162 ? 16.294 9.711 23.863 1.00 74.44 162 THR A N 1
ATOM 1388 C CA . THR A 1 162 ? 15.035 9.369 24.545 1.00 74.44 162 THR A CA 1
ATOM 1389 C C . THR A 1 162 ? 14.767 10.299 25.733 1.00 74.44 162 THR A C 1
ATOM 1391 O O . THR A 1 162 ? 13.622 10.662 25.994 1.00 74.44 162 THR A O 1
ATOM 1394 N N . GLU A 1 163 ? 15.809 10.703 26.461 1.00 78.19 163 GLU A N 1
ATOM 1395 C CA . GLU A 1 163 ? 15.673 11.611 27.603 1.00 78.19 163 GLU A CA 1
ATOM 1396 C C . GLU A 1 163 ? 15.423 13.054 27.146 1.00 78.19 163 GLU A C 1
ATOM 1398 O O . GLU A 1 163 ? 14.559 13.734 27.697 1.00 78.19 163 GLU A O 1
ATOM 1403 N N . ARG A 1 164 ? 16.088 13.494 26.071 1.00 82.62 164 ARG A N 1
ATOM 1404 C CA . ARG A 1 164 ? 15.817 14.784 25.425 1.00 82.62 164 ARG A CA 1
ATOM 1405 C C . ARG A 1 164 ? 14.385 14.850 24.883 1.00 82.62 164 ARG A C 1
ATOM 1407 O O . ARG A 1 164 ? 13.688 15.815 25.168 1.00 82.62 164 ARG A O 1
ATOM 1414 N N . GLU A 1 165 ? 13.911 13.807 24.199 1.00 84.69 165 GLU A N 1
ATOM 1415 C CA . GLU A 1 165 ? 12.532 13.704 23.694 1.00 84.69 165 GLU A CA 1
ATOM 1416 C C . GLU A 1 165 ? 11.513 13.773 24.845 1.00 84.69 165 GLU A C 1
ATOM 1418 O O . GLU A 1 165 ? 10.491 14.452 24.741 1.00 84.69 165 GLU A O 1
ATOM 1423 N N . ARG A 1 166 ? 11.798 13.125 25.984 1.00 83.38 166 ARG A N 1
ATOM 1424 C CA . ARG A 1 166 ? 10.957 13.222 27.190 1.00 83.38 166 ARG A CA 1
ATOM 1425 C C . ARG A 1 166 ? 10.938 14.629 27.772 1.00 83.38 166 ARG A C 1
ATOM 1427 O O . ARG A 1 166 ? 9.861 15.098 28.130 1.00 83.38 166 ARG A O 1
ATOM 1434 N N . GLN A 1 167 ? 12.090 15.291 27.866 1.00 86.50 167 GLN A N 1
ATOM 1435 C CA . GLN A 1 167 ? 12.193 16.660 28.374 1.00 86.50 167 GLN A CA 1
ATOM 1436 C C . GLN A 1 167 ? 11.480 17.655 27.454 1.00 86.50 167 GLN A C 1
ATOM 1438 O O . GLN A 1 167 ? 10.685 18.461 27.928 1.00 86.50 167 GLN A O 1
ATOM 1443 N N . GLU A 1 168 ? 11.679 17.557 26.141 1.00 89.56 168 GLU A N 1
ATOM 1444 C CA . GLU A 1 168 ? 10.975 18.375 25.148 1.00 89.56 168 GLU A CA 1
ATOM 1445 C C . GLU A 1 168 ? 9.465 18.141 25.194 1.00 89.56 168 GLU A C 1
ATOM 1447 O O . GLU A 1 168 ? 8.688 19.096 25.191 1.00 89.56 168 GLU A O 1
ATOM 1452 N N . ASN A 1 169 ? 9.025 16.886 25.306 1.00 89.00 169 ASN A N 1
ATOM 1453 C CA . ASN A 1 169 ? 7.609 16.571 25.446 1.00 89.00 169 ASN A CA 1
ATOM 1454 C C . ASN A 1 169 ? 7.043 17.106 26.774 1.00 89.00 169 ASN A C 1
ATOM 1456 O O . ASN A 1 169 ? 5.951 17.669 26.796 1.00 89.00 169 ASN A O 1
ATOM 1460 N N . ALA A 1 170 ? 7.791 17.008 27.876 1.00 89.56 170 ALA A N 1
ATOM 1461 C CA . ALA A 1 170 ? 7.397 17.576 29.164 1.00 89.56 170 ALA A CA 1
ATOM 1462 C C . ALA A 1 170 ? 7.265 19.107 29.098 1.00 89.56 170 ALA A C 1
ATOM 1464 O O . ALA A 1 170 ? 6.257 19.647 29.554 1.00 89.56 170 ALA A O 1
ATOM 1465 N N . LEU A 1 171 ? 8.220 19.796 28.464 1.00 89.44 171 LEU A N 1
ATOM 1466 C CA . LEU A 1 171 ? 8.176 21.242 28.225 1.00 89.44 171 LEU A CA 1
ATOM 1467 C C . LEU A 1 171 ? 7.015 21.629 27.307 1.00 89.44 171 LEU A C 1
ATOM 1469 O O . LEU A 1 171 ? 6.293 22.581 27.596 1.00 89.44 171 LEU A O 1
ATOM 1473 N N . ARG A 1 172 ? 6.772 20.862 26.240 1.00 84.81 172 ARG A N 1
ATOM 1474 C CA . ARG A 1 172 ? 5.622 21.053 25.349 1.00 84.81 172 ARG A CA 1
ATOM 1475 C C . ARG A 1 172 ? 4.312 20.925 26.119 1.00 84.81 172 ARG A C 1
ATOM 1477 O O . ARG A 1 172 ? 3.442 21.778 25.977 1.00 84.81 172 ARG A O 1
ATOM 1484 N N . MET A 1 173 ? 4.179 19.905 26.964 1.00 81.12 173 MET A N 1
ATOM 1485 C CA . MET A 1 173 ? 3.000 19.716 27.810 1.00 81.12 173 MET A CA 1
ATOM 1486 C C . MET A 1 173 ? 2.855 20.835 28.847 1.00 81.12 173 MET A C 1
ATOM 1488 O O . MET A 1 173 ? 1.740 21.285 29.101 1.00 81.12 173 MET A O 1
ATOM 1492 N N . GLN A 1 174 ? 3.955 21.322 29.424 1.00 83.31 174 GLN A N 1
ATOM 1493 C CA . GLN A 1 174 ? 3.948 22.458 30.347 1.00 83.31 174 GLN A CA 1
ATOM 1494 C C . GLN A 1 174 ? 3.517 23.752 29.645 1.00 83.31 174 GLN A C 1
ATOM 1496 O O . GLN A 1 174 ? 2.693 24.484 30.188 1.00 83.31 174 GLN A O 1
ATOM 1501 N N . LEU A 1 175 ? 3.998 23.994 28.423 1.00 82.00 175 LEU A N 1
ATOM 1502 C CA . LEU A 1 175 ? 3.594 25.123 27.589 1.00 82.00 175 LEU A CA 1
ATOM 1503 C C . LEU A 1 175 ? 2.112 25.035 27.209 1.00 82.00 175 LEU A C 1
ATOM 1505 O O . LEU A 1 175 ? 1.388 26.018 27.334 1.00 82.00 175 LEU A O 1
ATOM 1509 N N . CYS A 1 176 ? 1.631 23.854 26.810 1.00 73.81 176 CYS A N 1
ATOM 1510 C CA . CYS A 1 176 ? 0.211 23.636 26.513 1.00 73.81 176 CYS A CA 1
ATOM 1511 C C . CYS A 1 176 ? -0.674 23.879 27.747 1.00 73.81 176 CYS A C 1
ATOM 1513 O O . CYS A 1 176 ? -1.783 24.389 27.616 1.00 73.81 176 CYS A O 1
ATOM 1515 N N . ARG A 1 177 ? -0.182 23.552 28.952 1.00 75.69 177 ARG A N 1
ATOM 1516 C CA . ARG A 1 177 ? -0.878 23.826 30.222 1.00 75.69 177 ARG A CA 1
ATOM 1517 C C . ARG A 1 177 ? -0.844 25.304 30.618 1.00 75.69 177 ARG A C 1
ATOM 1519 O O . ARG A 1 177 ? -1.812 25.776 31.202 1.00 75.69 177 ARG A O 1
ATOM 1526 N N . SER A 1 178 ? 0.241 26.027 30.332 1.00 76.44 178 SER A N 1
ATOM 1527 C CA . SER A 1 178 ? 0.382 27.447 30.693 1.00 76.44 178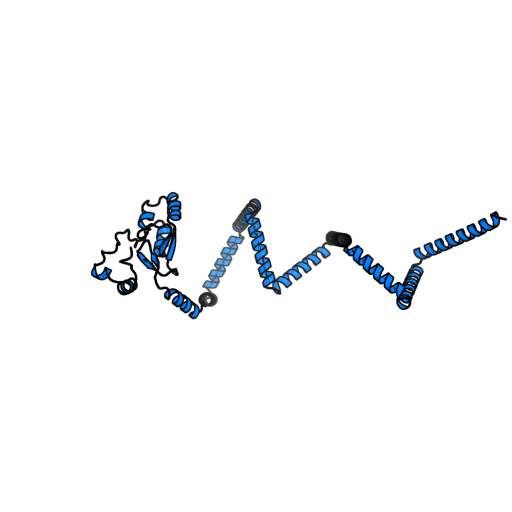 SER A CA 1
ATOM 1528 C C . SER A 1 178 ? -0.318 28.389 29.713 1.00 76.44 178 SER A C 1
ATOM 1530 O O . SER A 1 178 ? -0.755 29.472 30.095 1.00 76.44 178 SER A O 1
ATOM 1532 N N . THR A 1 179 ? -0.470 27.979 28.453 1.00 75.44 179 THR A N 1
ATOM 1533 C CA . THR A 1 179 ? -1.117 28.776 27.407 1.00 75.44 179 THR A CA 1
ATOM 1534 C C . THR A 1 179 ? -2.535 28.272 27.136 1.00 75.44 179 THR A C 1
ATOM 1536 O O . THR A 1 179 ? -2.767 27.408 26.293 1.00 75.44 179 THR A O 1
ATOM 1539 N N . GLY A 1 180 ? -3.527 28.865 27.811 1.00 69.00 180 GLY A N 1
ATOM 1540 C CA . GLY A 1 180 ? -4.947 28.497 27.656 1.00 69.00 180 GLY A CA 1
ATOM 1541 C C . GLY A 1 180 ? -5.461 28.496 26.205 1.00 69.00 180 GLY A C 1
ATOM 1542 O O . GLY A 1 180 ? -6.338 27.707 25.865 1.00 69.00 180 GLY A O 1
ATOM 1543 N N . LYS A 1 181 ? -4.846 29.293 25.315 1.00 73.69 181 LYS A N 1
ATOM 1544 C CA . LYS A 1 181 ? -5.150 29.328 23.8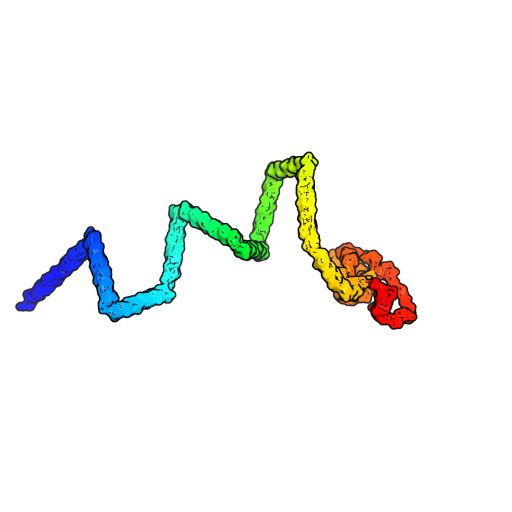73 1.00 73.69 181 LYS A CA 1
ATOM 1545 C C . LYS A 1 181 ? -4.842 28.009 23.146 1.00 73.69 181 LYS A C 1
ATOM 1547 O O . LYS A 1 181 ? -5.567 27.655 22.222 1.00 73.69 181 LYS A O 1
ATOM 1552 N N . ILE A 1 182 ? -3.796 27.276 23.549 1.00 68.94 182 ILE A N 1
ATOM 1553 C CA . ILE A 1 182 ? -3.445 25.981 22.936 1.00 68.94 182 ILE A CA 1
ATOM 1554 C C . ILE A 1 182 ? -4.454 24.914 23.362 1.00 68.94 182 ILE A C 1
ATOM 1556 O O . ILE A 1 182 ? -4.957 24.176 22.519 1.00 68.94 182 ILE A O 1
ATOM 1560 N N . HIS A 1 183 ? -4.816 24.889 24.646 1.00 69.62 183 HIS A N 1
ATOM 1561 C CA . HIS A 1 183 ? -5.825 23.969 25.170 1.00 69.62 183 HIS A CA 1
ATOM 1562 C C . HIS A 1 183 ? -7.200 24.183 24.511 1.00 69.62 183 HIS A C 1
ATOM 1564 O O . HIS A 1 183 ? -7.906 23.226 24.194 1.00 69.62 183 HIS A O 1
ATOM 1570 N N . GLU A 1 184 ? -7.583 25.437 24.262 1.00 77.88 184 GLU A N 1
ATOM 1571 C CA . GLU A 1 184 ? -8.826 25.762 23.563 1.00 77.88 184 GLU A CA 1
ATOM 1572 C C . GLU A 1 184 ? -8.798 25.312 22.093 1.00 77.88 184 GLU A C 1
ATOM 1574 O O . GLU A 1 184 ? -9.741 24.665 21.635 1.00 77.88 184 GLU A O 1
ATOM 1579 N N . GLN A 1 185 ? -7.695 25.555 21.374 1.00 79.88 185 GLN A N 1
ATOM 1580 C CA . GLN A 1 185 ? -7.518 25.091 19.992 1.00 79.88 185 GLN A CA 1
ATOM 1581 C C . GLN A 1 185 ? -7.487 23.560 19.869 1.00 79.88 185 GLN A C 1
ATOM 1583 O O . GLN A 1 185 ? -8.114 23.008 18.963 1.00 79.88 185 GLN A O 1
ATOM 1588 N N . GLU A 1 186 ? -6.793 22.853 20.764 1.00 78.06 186 GLU A N 1
ATOM 1589 C CA . GLU A 1 186 ? -6.804 21.384 20.796 1.00 78.06 186 GLU A CA 1
ATOM 1590 C C . GLU A 1 186 ? -8.199 20.844 21.136 1.00 78.06 186 GLU A C 1
ATOM 1592 O O . GLU A 1 186 ? -8.664 19.894 20.505 1.00 78.06 186 GLU A O 1
ATOM 1597 N N . GLY A 1 187 ? -8.917 21.496 22.056 1.00 81.31 187 GLY A N 1
ATOM 1598 C CA . GLY A 1 187 ? -10.298 21.152 22.390 1.00 81.31 187 GLY A CA 1
ATOM 1599 C C . GLY A 1 187 ? -11.292 21.401 21.251 1.00 81.31 187 GLY A C 1
ATOM 1600 O O . GLY A 1 187 ? -12.289 20.685 21.147 1.00 81.31 187 GLY A O 1
ATOM 1601 N N . ILE A 1 188 ? -11.057 22.394 20.389 1.00 84.75 188 ILE A N 1
ATOM 1602 C CA . ILE A 1 188 ? -11.843 22.602 19.161 1.00 84.75 188 ILE A CA 1
ATOM 1603 C C . ILE A 1 188 ? -11.554 21.473 18.168 1.00 84.75 188 ILE A C 1
ATOM 1605 O O . ILE A 1 188 ? -12.491 20.810 17.730 1.00 84.75 188 ILE A O 1
ATOM 1609 N N . LYS A 1 189 ? -10.279 21.161 17.905 1.00 83.31 189 LYS A N 1
ATOM 1610 C CA . LYS A 1 189 ? -9.886 20.074 16.989 1.00 83.31 189 LYS A CA 1
ATOM 1611 C C . LYS A 1 189 ? -10.404 18.705 17.430 1.00 83.31 189 LYS A C 1
ATOM 1613 O O . LYS A 1 189 ? -10.867 17.927 16.602 1.00 83.31 189 LYS A O 1
ATOM 1618 N N . ASP A 1 190 ? -10.351 18.393 18.725 1.00 83.38 190 ASP A N 1
ATOM 1619 C CA . ASP A 1 190 ? -10.884 17.132 19.253 1.00 83.38 190 ASP A CA 1
ATOM 1620 C C . ASP A 1 190 ? -12.419 17.085 19.165 1.00 83.38 190 ASP A C 1
ATOM 1622 O O . ASP A 1 190 ? -12.991 16.047 18.823 1.00 83.38 190 ASP A O 1
ATOM 1626 N N . ARG A 1 191 ? -13.103 18.218 19.392 1.00 83.25 191 ARG A N 1
ATOM 1627 C CA . ARG A 1 191 ? -14.553 18.333 19.161 1.00 83.25 191 ARG A CA 1
ATOM 1628 C C . ARG A 1 191 ? -14.906 18.121 17.692 1.00 83.25 191 ARG A C 1
ATOM 1630 O O . ARG A 1 191 ? -15.802 17.328 17.418 1.00 83.25 191 ARG A O 1
ATOM 1637 N N . GLU A 1 192 ? -14.178 18.737 16.770 1.00 83.56 192 GLU A N 1
ATOM 1638 C CA . GLU A 1 192 ? -14.362 18.575 15.324 1.00 83.56 192 GLU A CA 1
ATOM 1639 C C . GLU A 1 192 ? -14.079 17.139 14.871 1.00 83.56 192 GLU A C 1
ATOM 1641 O O . GLU A 1 192 ? -14.890 16.551 14.163 1.00 83.56 192 GLU A O 1
ATOM 1646 N N . ALA A 1 193 ? -12.993 16.516 15.335 1.00 80.38 193 ALA A N 1
ATOM 1647 C CA . ALA A 1 193 ? -12.666 15.127 15.013 1.00 80.38 193 ALA A CA 1
ATOM 1648 C C . ALA A 1 193 ? -13.714 14.145 15.563 1.00 80.38 193 ALA A C 1
ATOM 1650 O O . ALA A 1 193 ? -14.092 13.175 14.898 1.00 80.38 193 ALA A O 1
ATOM 1651 N N . LYS A 1 194 ? -14.226 14.391 16.775 1.00 78.38 194 LYS A N 1
ATOM 1652 C CA . LYS A 1 194 ? -15.348 13.628 17.340 1.00 78.38 194 LYS A CA 1
ATOM 1653 C C . LYS A 1 194 ? -16.638 13.879 16.570 1.00 78.38 194 LYS A C 1
ATOM 1655 O O . LYS A 1 194 ? -17.398 12.934 16.380 1.00 78.38 194 LYS A O 1
ATOM 1660 N N . GLN A 1 195 ? -16.882 15.102 16.110 1.00 73.19 195 GLN A N 1
ATOM 1661 C CA . GLN A 1 195 ? -18.046 15.442 15.299 1.00 73.19 195 GLN A CA 1
ATOM 1662 C C . GLN A 1 195 ? -17.974 14.774 13.925 1.00 73.19 195 GLN A C 1
ATOM 1664 O O . GLN A 1 195 ? -18.944 14.139 13.545 1.00 73.19 195 GLN A O 1
ATOM 1669 N N . GLN A 1 196 ? -16.823 14.772 13.252 1.00 69.88 196 GLN A N 1
ATOM 1670 C CA . GLN A 1 196 ? -16.594 14.053 11.990 1.00 69.88 196 GLN A CA 1
ATOM 1671 C C . GLN A 1 196 ? -16.724 12.527 12.134 1.00 69.88 196 GLN A C 1
ATOM 1673 O O . GLN A 1 196 ? -17.209 11.841 11.239 1.00 69.88 196 GLN A O 1
ATOM 1678 N N . LYS A 1 197 ? -16.340 11.958 13.283 1.00 66.00 197 LYS A N 1
ATOM 1679 C CA . LYS A 1 197 ? -16.628 10.543 13.588 1.00 66.00 197 LYS A CA 1
ATOM 1680 C C . LYS A 1 197 ? -18.112 10.292 13.874 1.00 66.00 197 LYS A C 1
ATOM 1682 O O . LYS A 1 197 ? -18.590 9.180 13.676 1.00 66.00 197 LYS A O 1
ATOM 1687 N N . ARG A 1 198 ? -18.829 11.305 14.369 1.00 63.44 198 ARG A N 1
ATOM 1688 C CA . ARG A 1 198 ? -20.269 11.271 14.667 1.00 63.44 198 ARG A CA 1
ATOM 1689 C C . ARG A 1 198 ? -21.146 11.697 13.496 1.00 63.44 198 ARG A C 1
ATOM 1691 O O . ARG A 1 198 ? -22.336 11.439 13.565 1.00 63.44 198 ARG A O 1
ATOM 1698 N N . THR A 1 199 ? -20.599 12.246 12.409 1.00 56.69 199 THR A N 1
ATOM 1699 C CA . THR A 1 199 ? -21.300 12.436 11.126 1.00 56.69 199 THR A CA 1
ATOM 1700 C C . THR A 1 199 ? -21.505 11.109 10.383 1.00 56.69 199 THR A C 1
ATOM 1702 O O . THR A 1 199 ? -21.571 11.067 9.162 1.00 56.69 199 THR A O 1
ATOM 1705 N N . PHE A 1 200 ? -21.653 10.009 11.124 1.00 57.88 200 PHE A N 1
ATOM 1706 C CA . PHE A 1 200 ? -22.657 9.009 10.802 1.00 57.88 200 PHE A CA 1
ATOM 1707 C C . PHE A 1 200 ? -24.001 9.739 10.882 1.00 57.88 200 PHE A C 1
ATOM 1709 O O . PHE A 1 200 ? -24.459 10.095 11.968 1.00 57.88 200 PHE A O 1
ATOM 1716 N N . THR A 1 201 ? -24.544 10.121 9.729 1.00 70.00 201 THR A N 1
ATOM 1717 C CA . THR A 1 201 ? -25.734 10.969 9.642 1.00 70.00 201 THR A CA 1
ATOM 1718 C C . THR A 1 201 ? -26.839 10.401 10.529 1.00 70.00 201 THR A C 1
ATOM 1720 O O . THR A 1 201 ? -27.114 9.203 10.502 1.00 70.00 201 THR A O 1
ATOM 1723 N N . TYR A 1 202 ? -27.463 11.257 11.346 1.00 72.81 202 TYR A N 1
ATOM 1724 C CA . TYR A 1 202 ? -28.577 10.872 12.221 1.00 72.81 202 TYR A CA 1
ATOM 1725 C C . TYR A 1 202 ? -29.625 10.051 11.454 1.00 72.81 202 TYR A C 1
ATOM 1727 O O . TYR A 1 202 ? -30.095 9.034 11.952 1.00 72.81 202 TYR A O 1
ATOM 1735 N N . THR A 1 203 ? -29.882 10.426 10.199 1.00 75.75 203 THR A N 1
ATOM 1736 C CA . THR A 1 203 ? -30.745 9.702 9.260 1.00 75.75 203 THR A CA 1
ATOM 1737 C C . THR A 1 203 ? -30.279 8.269 8.988 1.00 75.75 203 THR A C 1
ATOM 1739 O O . THR A 1 203 ? -31.072 7.349 9.141 1.00 75.75 203 THR A O 1
ATOM 1742 N N . SER A 1 204 ? -28.993 8.037 8.703 1.00 78.88 204 SER A N 1
ATOM 1743 C CA . SER A 1 204 ? -28.448 6.681 8.528 1.00 78.88 204 SER A CA 1
ATOM 1744 C C . SER A 1 204 ? -28.542 5.845 9.810 1.00 78.88 204 SER A C 1
ATOM 1746 O O . SER A 1 204 ? -28.803 4.642 9.758 1.00 78.88 204 SER A O 1
ATOM 1748 N N . GLY A 1 205 ? -28.386 6.471 10.981 1.00 77.50 205 GLY A N 1
ATOM 1749 C CA . GLY A 1 205 ? -28.574 5.793 12.264 1.00 77.50 205 GLY A CA 1
ATOM 1750 C C . GLY A 1 205 ? -30.023 5.430 12.568 1.00 77.50 205 GLY A C 1
ATOM 1751 O O . GLY A 1 205 ? -30.269 4.341 13.091 1.00 77.50 205 GLY A O 1
ATOM 1752 N N . VAL A 1 206 ? -30.969 6.298 12.207 1.00 81.38 206 VAL A N 1
ATOM 1753 C CA . VAL A 1 206 ? -32.408 6.027 12.308 1.00 81.38 206 VAL A CA 1
ATOM 1754 C C . VAL A 1 206 ? -32.797 4.895 11.361 1.00 81.38 206 VAL A C 1
ATOM 1756 O O . VAL A 1 206 ? -33.374 3.917 11.820 1.00 81.38 206 VAL A O 1
ATOM 1759 N N . GLU A 1 207 ? -32.383 4.939 10.095 1.00 83.94 207 GLU A N 1
ATOM 1760 C CA . GLU A 1 207 ? -32.653 3.868 9.125 1.00 83.94 207 GLU A CA 1
ATOM 1761 C C . GLU A 1 207 ? -32.067 2.521 9.576 1.00 83.94 207 GLU A C 1
ATOM 1763 O O . GLU A 1 207 ? -32.738 1.488 9.523 1.00 83.94 207 GLU A O 1
ATOM 1768 N N . ALA A 1 208 ? -30.827 2.510 10.079 1.00 79.50 208 ALA A N 1
ATOM 1769 C CA . ALA A 1 208 ? -30.204 1.303 10.618 1.00 79.50 208 ALA A CA 1
ATOM 1770 C C . ALA A 1 208 ? -30.938 0.774 11.862 1.00 79.50 208 ALA A C 1
ATOM 1772 O O . ALA A 1 208 ? -31.028 -0.440 12.068 1.00 79.50 208 ALA A O 1
ATOM 1773 N N . TYR A 1 209 ? -31.464 1.669 12.702 1.00 80.94 209 TYR A N 1
ATOM 1774 C CA . TYR A 1 209 ? -32.269 1.298 13.860 1.00 80.94 209 TYR A CA 1
ATOM 1775 C C . TYR A 1 209 ? -33.625 0.724 13.443 1.00 80.94 209 TYR A C 1
ATOM 1777 O O . TYR A 1 209 ? -33.965 -0.373 13.882 1.00 80.94 209 TYR A O 1
ATOM 1785 N N . GLU A 1 210 ? -34.363 1.406 12.571 1.00 84.00 210 GLU A N 1
ATOM 1786 C CA . GLU A 1 210 ? -35.667 0.967 12.071 1.00 84.00 210 GLU A CA 1
ATOM 1787 C C . GLU A 1 210 ? -35.563 -0.386 11.369 1.00 84.00 210 GLU A C 1
ATOM 1789 O O . GLU A 1 210 ? -36.319 -1.306 11.682 1.00 84.00 210 GLU A O 1
ATOM 1794 N N . ASN A 1 211 ? -34.567 -0.559 10.496 1.00 81.50 211 ASN A N 1
ATOM 1795 C CA . ASN A 1 211 ? -34.314 -1.838 9.836 1.00 81.50 211 ASN A CA 1
ATOM 1796 C C . ASN A 1 211 ? -33.990 -2.955 10.838 1.00 81.50 211 ASN A C 1
ATOM 1798 O O . ASN A 1 211 ? -34.445 -4.081 10.660 1.00 81.50 211 ASN A O 1
ATOM 1802 N N . ALA A 1 212 ? -33.280 -2.650 11.928 1.00 73.88 212 ALA A N 1
ATOM 1803 C CA . ALA A 1 212 ? -32.994 -3.629 12.976 1.00 73.88 212 ALA A CA 1
ATOM 1804 C C . ALA A 1 212 ? -34.210 -3.969 13.860 1.00 73.88 212 ALA A C 1
ATOM 1806 O O . ALA A 1 212 ? -34.221 -5.033 14.480 1.00 73.88 212 ALA A O 1
ATOM 1807 N N . VAL A 1 213 ? -35.207 -3.084 13.958 1.00 76.94 213 VAL A N 1
ATOM 1808 C CA . VAL A 1 213 ? -36.422 -3.310 14.760 1.00 76.94 213 VAL A CA 1
ATOM 1809 C C . VAL A 1 213 ? -37.507 -4.041 13.963 1.00 76.94 213 VAL A C 1
ATOM 1811 O O . VAL A 1 213 ? -38.278 -4.779 14.574 1.00 76.94 213 VAL A O 1
ATOM 1814 N N . LYS A 1 214 ? -37.526 -3.932 12.624 1.00 79.62 214 LYS A N 1
ATOM 1815 C CA . LYS A 1 214 ? -38.485 -4.638 11.743 1.00 79.62 214 LYS A CA 1
ATOM 1816 C C . LYS A 1 214 ? -38.551 -6.149 11.990 1.00 79.62 214 LYS A C 1
ATOM 1818 O O . LYS A 1 214 ? -39.633 -6.722 11.963 1.00 79.62 214 LYS A O 1
ATOM 1823 N N . GLU A 1 215 ? -37.417 -6.793 12.260 1.00 73.00 215 GLU A N 1
ATOM 1824 C CA . GLU A 1 215 ? -37.359 -8.243 12.516 1.00 73.00 215 GLU A CA 1
ATOM 1825 C C . GLU A 1 215 ? -37.840 -8.633 13.929 1.00 73.00 215 GLU A C 1
ATOM 1827 O O . GLU A 1 215 ? -38.188 -9.790 14.176 1.00 73.00 215 GLU A O 1
ATOM 1832 N N . GLY A 1 216 ? -37.885 -7.678 14.865 1.00 75.94 216 GLY A N 1
ATOM 1833 C CA . GLY A 1 216 ? -38.196 -7.914 16.274 1.00 75.94 216 GLY A CA 1
ATOM 1834 C C . GLY A 1 216 ? -37.177 -8.815 17.002 1.00 75.94 216 GLY A C 1
ATOM 1835 O O . GLY A 1 216 ? -36.249 -9.366 16.405 1.00 75.94 216 GLY A O 1
ATOM 1836 N N . PRO A 1 217 ? -37.322 -8.996 18.325 1.00 82.06 217 PRO A N 1
ATOM 1837 C CA . PRO A 1 217 ? -36.468 -9.896 19.092 1.00 82.06 217 PRO A CA 1
ATOM 1838 C C . PRO A 1 217 ? -36.966 -11.339 18.925 1.00 82.06 217 PRO A C 1
ATOM 1840 O O . PRO A 1 217 ? -37.886 -11.783 19.614 1.00 82.06 217 PRO A O 1
ATOM 1843 N N . THR A 1 218 ? -36.427 -12.046 17.935 1.00 83.81 218 THR A N 1
ATOM 1844 C CA . THR A 1 218 ? -36.821 -13.421 17.569 1.00 83.81 218 THR A CA 1
ATOM 1845 C C . THR A 1 218 ? -35.840 -14.488 18.044 1.00 83.81 218 THR A C 1
ATOM 1847 O O . THR A 1 218 ? -36.176 -15.671 18.005 1.00 83.81 218 THR A O 1
ATOM 1850 N N . TYR A 1 219 ? -34.652 -14.093 18.507 1.00 87.31 219 TYR A N 1
ATOM 1851 C CA . TYR A 1 219 ? -33.588 -15.017 18.886 1.00 87.31 219 TYR A CA 1
ATOM 1852 C C . TYR A 1 219 ? -33.569 -15.217 20.396 1.00 87.31 219 TYR A C 1
ATOM 1854 O O . TYR A 1 219 ? -33.426 -14.257 21.147 1.00 87.31 219 TYR A O 1
ATOM 1862 N N . THR A 1 220 ? -33.661 -16.462 20.846 1.00 89.56 220 THR A N 1
ATOM 1863 C CA . THR A 1 220 ? -33.633 -16.792 22.274 1.00 89.56 220 THR A CA 1
ATOM 1864 C C . THR A 1 220 ? -32.207 -17.065 22.723 1.00 89.56 220 THR A C 1
ATOM 1866 O O . THR A 1 220 ? -31.509 -17.894 22.141 1.00 89.56 220 THR A O 1
ATOM 1869 N N . CYS A 1 221 ? -31.758 -16.389 23.777 1.00 92.56 221 CYS A N 1
ATOM 1870 C CA . CYS A 1 221 ? -30.491 -16.718 24.416 1.00 92.56 221 CYS A CA 1
ATOM 1871 C C . CYS A 1 221 ? -30.598 -18.072 25.130 1.00 92.56 221 CYS A C 1
ATOM 1873 O O . CYS A 1 221 ? -31.360 -18.211 26.081 1.00 92.56 221 CYS A O 1
ATOM 1875 N N . ASN A 1 222 ? -29.767 -19.037 24.746 1.00 92.38 222 ASN A N 1
ATOM 1876 C CA . ASN A 1 222 ? -29.784 -20.399 25.283 1.00 92.38 222 ASN A CA 1
ATOM 1877 C C . ASN A 1 222 ? -29.426 -20.491 26.780 1.00 92.38 222 ASN A C 1
ATOM 1879 O O . ASN A 1 222 ? -29.761 -21.461 27.454 1.00 92.38 222 ASN A O 1
ATOM 1883 N N . CYS A 1 223 ? -28.741 -19.469 27.297 1.00 91.88 223 CYS A N 1
ATOM 1884 C CA . CYS A 1 223 ? -28.301 -19.401 28.687 1.00 91.88 223 CYS A CA 1
ATOM 1885 C C . CYS A 1 223 ? -29.333 -18.744 29.615 1.00 91.88 223 CYS A C 1
ATOM 1887 O O . CYS A 1 223 ? -29.575 -19.246 30.710 1.00 91.88 223 CYS A O 1
ATOM 1889 N N . CYS A 1 224 ? -29.914 -17.610 29.208 1.00 90.81 224 CYS A N 1
ATOM 1890 C CA . CYS A 1 224 ? -30.809 -16.818 30.063 1.00 90.81 224 CYS A CA 1
ATOM 1891 C C . CYS A 1 224 ? -32.272 -16.792 29.603 1.00 90.81 224 CYS A C 1
ATOM 1893 O O . CYS A 1 224 ? -33.093 -16.159 30.256 1.00 90.81 224 CYS A O 1
ATOM 1895 N N . GLY A 1 225 ? -32.599 -17.402 28.463 1.00 86.94 225 GLY A N 1
ATOM 1896 C CA . GLY A 1 225 ? -33.957 -17.465 27.912 1.00 86.94 225 GLY A CA 1
ATOM 1897 C C . GLY A 1 225 ? -34.554 -16.149 27.429 1.00 86.94 225 GLY A C 1
ATOM 1898 O O . GLY A 1 225 ? -35.710 -16.123 27.019 1.00 86.94 225 GLY A O 1
ATOM 1899 N N . ARG A 1 226 ? -33.783 -15.056 27.438 1.00 88.06 226 ARG A N 1
ATOM 1900 C CA . ARG A 1 226 ? -34.249 -13.760 26.935 1.00 88.06 226 ARG A CA 1
ATOM 1901 C C . ARG A 1 226 ? -34.329 -13.744 25.418 1.00 88.06 226 ARG A C 1
ATOM 1903 O O . ARG A 1 226 ? -33.440 -14.263 24.738 1.00 88.06 226 ARG A O 1
ATOM 1910 N N . LEU A 1 227 ? -35.368 -13.081 24.922 1.00 87.38 227 LEU A N 1
ATOM 1911 C CA . LEU A 1 227 ? -35.511 -12.728 23.518 1.00 87.38 227 LEU A CA 1
ATOM 1912 C C . LEU A 1 227 ? -34.614 -11.541 23.173 1.00 87.38 227 LEU A C 1
ATOM 1914 O O . LEU A 1 227 ? -34.626 -10.505 23.834 1.00 87.38 227 LEU A O 1
ATOM 1918 N N . GLU A 1 228 ? -33.843 -11.697 22.111 1.00 88.50 228 GLU A N 1
ATOM 1919 C CA . GLU A 1 228 ? -32.830 -10.756 21.669 1.00 88.50 228 GLU A CA 1
ATOM 1920 C C . GLU A 1 228 ? -32.970 -10.499 20.167 1.00 88.50 228 GLU A C 1
ATOM 1922 O O . GLU A 1 228 ? -33.416 -11.342 19.381 1.00 88.50 228 GLU A O 1
ATOM 1927 N N . PHE A 1 229 ? -32.553 -9.308 19.751 1.00 88.62 229 PHE A N 1
ATOM 1928 C CA . PHE A 1 229 ? -32.430 -8.973 18.336 1.00 88.62 229 PHE A CA 1
ATOM 1929 C C . PHE A 1 229 ? -31.238 -9.702 17.715 1.00 88.62 229 PHE A C 1
ATOM 1931 O O . PHE A 1 229 ? -30.237 -9.960 18.389 1.00 88.62 229 PHE A O 1
ATOM 1938 N N . ARG A 1 230 ? -31.276 -9.921 16.394 1.00 87.12 230 ARG A N 1
ATOM 1939 C CA . ARG A 1 230 ? -30.182 -10.565 15.647 1.00 87.12 230 ARG A CA 1
ATOM 1940 C C . ARG A 1 230 ? -28.806 -9.955 15.943 1.00 87.12 230 ARG A C 1
ATOM 1942 O O . ARG A 1 230 ? -27.834 -10.673 16.148 1.00 87.12 230 ARG A O 1
ATOM 1949 N N . ARG A 1 231 ? -28.727 -8.624 16.031 1.00 85.88 231 ARG A N 1
ATOM 1950 C CA . ARG A 1 231 ? -27.493 -7.862 16.326 1.00 85.88 231 ARG A CA 1
ATOM 1951 C C . ARG A 1 231 ? -26.968 -8.002 17.764 1.00 85.88 231 ARG A C 1
ATOM 1953 O O . ARG A 1 231 ? -25.837 -7.596 18.055 1.00 85.88 231 ARG A O 1
ATOM 1960 N N . SER A 1 232 ? -27.803 -8.494 18.676 1.00 88.56 232 SER A N 1
ATOM 1961 C CA . SER A 1 232 ? -27.520 -8.616 20.112 1.00 88.56 232 SER A CA 1
ATOM 1962 C C . SER A 1 232 ? -27.159 -10.040 20.529 1.00 88.56 232 SER A C 1
ATOM 1964 O O . SER A 1 232 ? -26.747 -10.249 21.673 1.00 88.56 232 SER A O 1
ATOM 1966 N N . VAL A 1 233 ? -27.241 -10.999 19.603 1.00 92.56 233 VAL A N 1
ATOM 1967 C CA . VAL A 1 233 ? -26.842 -12.387 19.829 1.00 92.56 233 VAL A CA 1
ATOM 1968 C C . VAL A 1 233 ? -25.523 -12.724 19.147 1.00 92.56 233 VAL A C 1
ATOM 1970 O O . VAL A 1 233 ? -25.100 -12.101 18.176 1.00 92.56 233 VAL A O 1
ATOM 1973 N N . SER A 1 234 ? -24.838 -13.723 19.679 1.00 94.44 234 SER A N 1
ATOM 1974 C CA . SER A 1 234 ? -23.670 -14.358 19.082 1.00 94.44 234 SER A CA 1
ATOM 1975 C C . SER A 1 234 ? -23.873 -15.865 19.101 1.00 94.44 234 SER A C 1
ATOM 1977 O O . SER A 1 234 ? -24.477 -16.396 20.032 1.00 94.44 234 SER A O 1
ATOM 1979 N N . ILE A 1 235 ? -23.377 -16.542 18.071 1.00 94.88 235 ILE A N 1
ATOM 1980 C CA . ILE A 1 235 ? -23.443 -18.000 17.967 1.00 94.88 235 ILE A CA 1
ATOM 1981 C C . ILE A 1 235 ? -22.203 -18.567 18.651 1.00 94.88 235 ILE A C 1
ATOM 1983 O O . ILE A 1 235 ? -21.085 -18.152 18.338 1.00 94.88 235 ILE A O 1
ATOM 1987 N N . LEU A 1 236 ? -22.394 -19.491 19.590 1.00 92.69 236 LEU A N 1
ATOM 1988 C CA . LEU A 1 236 ? -21.302 -20.257 20.188 1.00 92.69 236 LEU A CA 1
ATOM 1989 C C . LEU A 1 236 ? -21.503 -21.739 19.887 1.00 92.69 236 LEU A C 1
ATOM 1991 O O . LEU A 1 236 ? -22.629 -22.233 19.942 1.00 92.69 236 LEU A O 1
ATOM 1995 N N . LYS A 1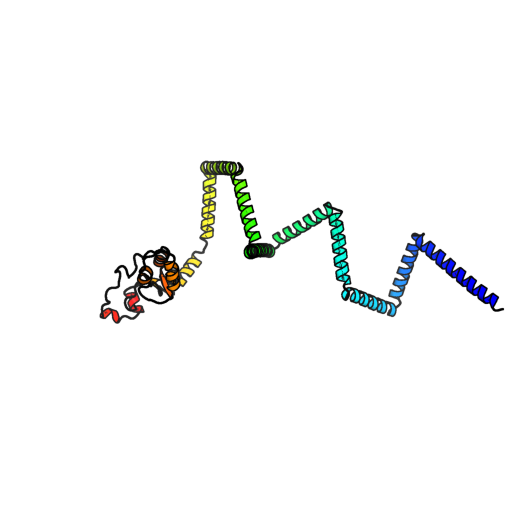 237 ? -20.391 -22.422 19.596 1.00 92.88 237 LYS A N 1
ATOM 1996 C CA . LYS A 1 237 ? -20.363 -23.865 19.353 1.00 92.88 237 LYS A CA 1
ATOM 1997 C C . LYS A 1 237 ? -20.023 -24.624 20.623 1.00 92.88 237 LYS A C 1
ATOM 1999 O O . LYS A 1 237 ? -19.069 -24.252 21.317 1.00 92.88 237 LYS A O 1
ATOM 2004 N N . MET A 1 238 ? -20.773 -25.681 20.913 1.00 89.25 238 MET A N 1
ATOM 2005 C CA . MET A 1 238 ? -20.543 -26.501 22.099 1.00 89.25 238 MET A CA 1
ATOM 2006 C C . MET A 1 238 ? -19.180 -27.204 22.030 1.00 89.25 238 MET A C 1
ATOM 2008 O O . MET A 1 238 ? -18.418 -27.122 22.996 1.00 89.25 238 MET A O 1
ATOM 2012 N N . SER A 1 239 ? -18.809 -27.779 20.879 1.00 88.81 239 SER A N 1
ATOM 2013 C CA . SER A 1 239 ? -17.502 -28.430 20.676 1.00 88.81 239 SER A CA 1
ATOM 2014 C C . SER A 1 239 ? -16.312 -27.494 20.923 1.00 88.81 239 SER A C 1
ATOM 2016 O O . SER A 1 239 ? -15.360 -27.864 21.609 1.00 88.81 239 SER A O 1
ATOM 2018 N N . HIS A 1 240 ? -16.375 -26.251 20.432 1.00 89.44 240 HIS A N 1
ATOM 2019 C CA . HIS A 1 240 ? -15.311 -25.261 20.627 1.00 89.44 240 HIS A CA 1
ATOM 2020 C C . HIS A 1 240 ? -15.115 -24.930 22.111 1.00 89.44 240 HIS A C 1
ATOM 2022 O O . HIS A 1 240 ? -13.985 -24.798 22.583 1.00 89.44 240 HIS A O 1
ATOM 2028 N N . LEU A 1 241 ? -16.213 -24.805 22.860 1.00 86.62 241 LEU A N 1
ATOM 2029 C CA . LEU A 1 241 ? -16.155 -24.544 24.296 1.00 86.62 241 LEU A CA 1
ATOM 2030 C C . LEU A 1 241 ? -15.661 -25.765 25.076 1.00 86.62 241 LEU A C 1
ATOM 2032 O O . LEU A 1 241 ? -14.902 -25.592 26.025 1.00 86.62 241 LEU A O 1
ATOM 2036 N N . GLN A 1 242 ? -16.026 -26.983 24.666 1.00 86.38 242 GLN A N 1
ATOM 2037 C CA . GLN A 1 242 ? -15.515 -28.220 25.265 1.00 86.38 242 GLN A CA 1
ATOM 2038 C C . GLN A 1 242 ? -14.001 -28.358 25.065 1.00 86.38 242 GLN A C 1
ATOM 2040 O O . GLN A 1 242 ? -13.282 -28.551 26.042 1.00 86.38 242 GLN A O 1
ATOM 2045 N N . GLN A 1 243 ? -13.503 -28.152 23.841 1.00 86.19 243 GLN A N 1
ATOM 2046 C CA . GLN A 1 243 ? -12.065 -28.162 23.538 1.00 86.19 243 GLN A CA 1
ATOM 2047 C C . GLN A 1 243 ? -11.305 -27.107 24.356 1.00 86.19 243 GLN A C 1
ATOM 2049 O O . GLN A 1 243 ? -10.289 -27.404 24.985 1.00 86.19 243 GLN A O 1
ATOM 2054 N N . ALA A 1 244 ? -11.824 -25.877 24.412 1.00 83.94 244 ALA A N 1
ATOM 2055 C CA . ALA A 1 244 ? -11.202 -24.794 25.171 1.00 83.94 244 ALA A CA 1
ATOM 2056 C C . ALA A 1 244 ? -11.301 -24.995 26.700 1.00 83.94 244 ALA A C 1
ATOM 2058 O O . ALA A 1 244 ? -10.455 -24.494 27.447 1.00 83.94 244 ALA A O 1
ATOM 2059 N N . SER A 1 245 ? -12.297 -25.752 27.172 1.00 80.12 245 SER A N 1
ATOM 2060 C CA . SER A 1 245 ? -12.446 -26.144 28.575 1.00 80.12 245 SER A CA 1
ATOM 2061 C C . SER A 1 245 ? -11.513 -27.286 28.971 1.00 80.12 245 SER A C 1
ATOM 2063 O O . SER A 1 245 ? -11.211 -27.400 30.149 1.00 80.12 245 SER A O 1
ATOM 2065 N N . SER A 1 246 ? -11.048 -28.134 28.053 1.00 71.50 246 SER A N 1
ATOM 2066 C CA . SER A 1 246 ? -10.030 -29.145 28.378 1.00 71.50 246 SER A CA 1
ATOM 2067 C C . SER A 1 246 ? -8.667 -28.510 28.676 1.00 71.50 246 SER A C 1
ATOM 2069 O O . SER A 1 246 ? -7.903 -29.039 29.478 1.00 71.50 246 SER A O 1
ATOM 2071 N N . ALA A 1 247 ? -8.376 -27.356 28.066 1.00 72.12 247 ALA A N 1
ATOM 2072 C CA . ALA A 1 247 ? -7.134 -26.609 28.272 1.00 72.12 247 ALA A CA 1
ATOM 2073 C C . ALA A 1 247 ? -7.143 -25.732 29.541 1.00 72.12 247 ALA A C 1
ATOM 2075 O O . ALA A 1 247 ? -6.091 -25.447 30.110 1.00 72.12 247 ALA A O 1
ATOM 2076 N N . ASN A 1 248 ? -8.321 -25.299 29.996 1.00 64.56 248 ASN A N 1
ATOM 2077 C CA . ASN A 1 248 ? -8.486 -24.425 31.156 1.00 64.56 248 ASN A CA 1
ATOM 2078 C C . ASN A 1 248 ? -9.087 -25.230 32.324 1.00 64.56 248 ASN A C 1
ATOM 2080 O O . ASN A 1 248 ? -10.022 -25.987 32.120 1.00 64.56 248 ASN A O 1
ATOM 2084 N N . LYS A 1 249 ? -8.613 -25.074 33.570 1.00 66.62 249 LYS A N 1
ATOM 2085 C CA . LYS A 1 249 ? -9.181 -25.744 34.772 1.00 66.62 249 LYS A CA 1
ATOM 2086 C C . LYS A 1 249 ? -10.572 -25.187 35.149 1.00 66.62 249 LYS A C 1
ATOM 2088 O O . LYS A 1 249 ? -10.758 -24.611 36.217 1.00 66.62 249 LYS A O 1
ATOM 2093 N N . VAL A 1 250 ? -11.533 -25.289 34.241 1.00 66.50 250 VAL A N 1
ATOM 2094 C CA . VAL A 1 250 ? -12.871 -24.688 34.311 1.00 66.50 250 VAL A CA 1
ATOM 2095 C C . VAL A 1 250 ? -13.810 -25.601 35.106 1.00 66.50 250 VAL A C 1
ATOM 2097 O O . VAL A 1 250 ? -13.643 -26.825 35.078 1.00 66.50 250 VAL A O 1
ATOM 2100 N N . PRO A 1 251 ? -14.825 -25.054 35.804 1.00 67.19 251 PRO A N 1
ATOM 2101 C CA . PRO A 1 251 ? -15.869 -25.864 36.420 1.00 67.19 251 PRO A CA 1
ATOM 2102 C C . PRO A 1 251 ? -16.526 -26.784 35.382 1.00 67.19 251 PRO A C 1
ATOM 2104 O O . PRO A 1 251 ? -17.130 -26.303 34.422 1.00 67.19 251 PRO A O 1
ATOM 2107 N N . ARG A 1 252 ? -16.444 -28.108 35.591 1.00 66.44 252 ARG A N 1
ATOM 2108 C CA . ARG A 1 252 ? -16.941 -29.142 34.653 1.00 66.44 252 ARG A CA 1
ATOM 2109 C C . ARG A 1 252 ? -18.406 -28.950 34.235 1.00 66.44 252 ARG A C 1
ATOM 2111 O O . ARG A 1 252 ? -18.803 -29.393 33.165 1.00 66.44 252 ARG A O 1
ATOM 2118 N N . ASN A 1 253 ? -19.192 -28.253 35.052 1.00 81.19 253 ASN A N 1
ATOM 2119 C CA . ASN A 1 253 ? -20.621 -28.053 34.831 1.00 81.19 253 ASN A CA 1
ATOM 2120 C C . ASN A 1 253 ? -20.959 -26.771 34.056 1.00 81.19 253 ASN A C 1
ATOM 2122 O O . ASN A 1 253 ? -22.117 -26.588 33.702 1.00 81.19 253 ASN A O 1
ATOM 2126 N N . LEU A 1 254 ? -19.993 -25.890 33.752 1.00 86.81 254 LEU A N 1
ATOM 2127 C CA . LEU A 1 254 ? -20.290 -24.598 33.120 1.00 86.81 254 LEU A CA 1
ATOM 2128 C C . LEU A 1 254 ? -20.964 -24.761 31.753 1.00 86.81 254 LEU A C 1
ATOM 2130 O O . LEU A 1 254 ? -21.957 -24.095 31.485 1.00 86.81 254 LEU A O 1
ATOM 2134 N N . ILE A 1 255 ? -20.450 -25.650 30.899 1.00 87.56 255 ILE A N 1
ATOM 2135 C CA . ILE A 1 255 ? -20.998 -25.855 29.549 1.00 87.56 255 ILE A CA 1
ATOM 2136 C C . ILE A 1 255 ? -22.430 -26.384 29.644 1.00 87.56 255 ILE A C 1
ATOM 2138 O O . ILE A 1 255 ? -23.326 -25.828 29.018 1.00 87.56 255 ILE A O 1
ATOM 2142 N N . ARG A 1 256 ? -22.661 -27.384 30.504 1.00 87.31 256 ARG A N 1
ATOM 2143 C CA . ARG A 1 256 ? -23.997 -27.936 30.765 1.00 87.31 256 ARG A CA 1
ATOM 2144 C C . ARG A 1 256 ? -24.962 -26.881 31.315 1.00 87.31 256 ARG A C 1
ATOM 2146 O O . ARG A 1 256 ? -26.123 -26.864 30.936 1.00 87.31 256 ARG A O 1
ATOM 2153 N N . ASN A 1 257 ? -24.477 -25.998 32.181 1.00 88.62 257 ASN A N 1
ATOM 2154 C CA . ASN A 1 257 ? -25.282 -24.947 32.799 1.00 88.62 257 ASN A CA 1
ATOM 2155 C C . ASN A 1 257 ? -25.644 -23.836 31.807 1.00 88.62 257 ASN A C 1
ATOM 2157 O O . ASN A 1 257 ? -26.741 -23.295 31.857 1.00 88.62 257 ASN A O 1
ATOM 2161 N N . VAL A 1 258 ? -24.721 -23.491 30.910 1.00 89.50 258 VAL A N 1
ATOM 2162 C CA . VAL A 1 258 ? -24.885 -22.410 29.932 1.00 89.50 258 VAL A CA 1
ATOM 2163 C C . VAL A 1 258 ? -25.712 -22.857 28.725 1.00 89.50 258 VAL A C 1
ATOM 2165 O O . VAL A 1 258 ? -26.475 -22.053 28.193 1.00 89.50 258 VAL A O 1
ATOM 2168 N N . PHE A 1 259 ? -25.593 -24.117 28.299 1.00 90.19 259 PHE A N 1
ATOM 2169 C CA . PHE A 1 259 ? -26.444 -24.713 27.266 1.00 90.19 259 PHE A CA 1
ATOM 2170 C C . PHE A 1 259 ? -27.713 -25.305 27.890 1.00 90.19 259 PHE A C 1
ATOM 2172 O O . PHE A 1 259 ? -27.927 -26.515 27.868 1.00 90.19 259 PHE A O 1
ATOM 2179 N N . TYR A 1 260 ? -28.520 -24.437 28.505 1.00 86.94 260 TYR A N 1
ATOM 2180 C CA . TYR A 1 260 ? -29.641 -24.857 29.342 1.00 86.94 260 TYR A CA 1
ATOM 2181 C C . TYR A 1 260 ? -30.889 -25.228 28.533 1.00 86.94 260 TYR A C 1
ATOM 2183 O O . TYR A 1 260 ? -31.448 -26.297 28.752 1.00 86.94 260 TYR A O 1
ATOM 2191 N N . LEU A 1 261 ? -31.327 -24.362 27.609 1.00 84.19 261 LEU A N 1
ATOM 2192 C CA . LEU A 1 261 ? -32.598 -24.554 26.892 1.00 84.19 261 LEU A CA 1
ATOM 2193 C C . LEU A 1 261 ? -32.505 -25.623 25.805 1.00 84.19 261 LEU A C 1
ATOM 2195 O O . LEU A 1 261 ? -33.384 -26.462 25.662 1.00 84.19 261 LEU A O 1
ATOM 2199 N N . GLN A 1 262 ? -31.434 -25.577 25.023 1.00 84.75 262 GLN A N 1
ATOM 2200 C CA . GLN A 1 262 ? -31.185 -26.459 23.896 1.00 84.75 262 GLN A CA 1
ATOM 2201 C C . GLN A 1 262 ? -29.760 -27.000 23.992 1.00 84.75 262 GLN A C 1
ATOM 2203 O O . GLN A 1 262 ? -28.788 -26.239 24.067 1.00 84.75 262 GLN A O 1
ATOM 2208 N N . GLN A 1 263 ? -29.639 -28.326 23.950 1.00 82.56 263 GLN A N 1
ATOM 2209 C CA . GLN A 1 263 ? -28.364 -29.046 23.904 1.00 82.56 263 GLN A CA 1
ATOM 2210 C C . GLN A 1 263 ? -28.000 -29.394 22.457 1.00 82.56 263 GLN A C 1
ATOM 2212 O O . GLN A 1 263 ? -27.801 -30.553 22.105 1.00 82.56 263 GLN A O 1
ATOM 2217 N N . VAL A 1 264 ? -27.965 -28.372 21.604 1.00 86.69 264 VAL A N 1
ATOM 2218 C CA . VAL A 1 264 ? -27.549 -28.491 20.201 1.00 86.69 264 VAL A CA 1
ATOM 2219 C C . VAL A 1 264 ? -26.155 -27.894 20.007 1.00 86.69 264 VAL A C 1
ATOM 2221 O O . VAL A 1 264 ? -25.663 -27.143 20.850 1.00 86.69 264 VAL A O 1
ATOM 2224 N N . GLU A 1 265 ? -25.498 -28.249 18.901 1.00 88.81 265 GLU A N 1
ATOM 2225 C CA . GLU A 1 265 ? -24.106 -27.860 18.651 1.00 88.81 265 GLU A CA 1
ATOM 2226 C C . GLU A 1 265 ? -23.928 -26.343 18.503 1.00 88.81 265 GLU A C 1
ATOM 2228 O O . GLU A 1 265 ? -22.950 -25.793 19.004 1.00 88.81 265 GLU A O 1
ATOM 2233 N N . GLU A 1 266 ? -24.873 -25.656 17.858 1.00 92.75 266 GLU A N 1
ATOM 2234 C CA . GLU A 1 266 ? -24.834 -24.208 17.642 1.00 92.75 266 GLU A CA 1
ATOM 2235 C C . GLU A 1 266 ? -26.021 -23.526 18.322 1.00 92.75 266 GLU A C 1
ATOM 2237 O O . GLU A 1 266 ? -27.170 -23.730 17.935 1.00 92.75 266 GLU A O 1
ATOM 2242 N N . CYS A 1 267 ? -25.739 -22.670 19.307 1.00 92.62 267 CYS A N 1
ATOM 2243 C CA . CYS A 1 267 ? -26.773 -21.953 20.053 1.00 92.62 267 CYS A CA 1
ATOM 2244 C C . CYS A 1 267 ? -26.548 -20.439 20.041 1.00 92.62 267 CYS A C 1
ATOM 2246 O O . CYS A 1 267 ? -25.413 -19.952 19.998 1.00 92.62 267 CYS A O 1
ATOM 2248 N N . PHE A 1 268 ? -27.645 -19.683 20.132 1.00 94.69 268 PHE A N 1
ATOM 2249 C CA . PHE A 1 268 ? -27.609 -18.229 20.270 1.00 94.69 268 PHE A CA 1
ATOM 2250 C C . PHE A 1 268 ? -27.416 -17.818 21.726 1.00 94.69 268 PHE A C 1
ATOM 2252 O O . PHE A 1 268 ? -28.067 -18.334 22.630 1.00 94.69 268 PHE A O 1
ATOM 2259 N N . PHE A 1 269 ? -26.556 -16.832 21.957 1.00 95.25 269 PHE A N 1
ATOM 2260 C CA . PHE A 1 269 ? -26.307 -16.263 23.276 1.00 95.25 269 PHE A CA 1
ATOM 2261 C C . PHE A 1 269 ? -26.296 -14.742 23.207 1.00 95.25 269 PHE A C 1
ATOM 2263 O O . PHE A 1 269 ? -25.703 -14.169 22.295 1.00 95.25 269 PHE A O 1
ATOM 2270 N N . CYS A 1 270 ? -26.896 -14.066 24.186 1.00 94.75 270 CYS A N 1
ATOM 2271 C CA . CYS A 1 270 ? -26.799 -12.612 24.279 1.00 94.75 270 CYS A CA 1
ATOM 2272 C C . CYS A 1 270 ? -25.357 -12.176 24.592 1.00 94.75 270 CYS A C 1
ATOM 2274 O O . CYS A 1 270 ? -24.571 -12.927 25.186 1.00 94.75 270 CYS A O 1
ATOM 2276 N N . LYS A 1 271 ? -25.003 -10.937 24.232 1.00 94.31 271 LYS A N 1
ATOM 2277 C CA . LYS A 1 271 ? -23.652 -10.380 24.451 1.00 94.31 271 LYS A CA 1
ATOM 2278 C C . LYS A 1 271 ? -23.176 -10.497 25.903 1.00 94.31 271 LYS A C 1
ATOM 2280 O O . LYS A 1 271 ? -22.017 -10.831 26.140 1.00 94.31 271 LYS A O 1
ATOM 2285 N N . THR A 1 272 ? -24.067 -10.279 26.868 1.00 94.19 272 THR A N 1
ATOM 2286 C CA . THR A 1 272 ? -23.749 -10.367 28.302 1.00 94.19 272 THR A CA 1
ATOM 2287 C C . THR A 1 272 ? -23.393 -11.793 28.728 1.00 94.19 272 THR A C 1
ATOM 2289 O O . THR A 1 272 ? -22.409 -12.001 29.446 1.00 94.19 272 THR A O 1
ATOM 2292 N N . CYS A 1 273 ? -24.155 -12.786 28.258 1.00 94.31 273 CYS A N 1
ATOM 2293 C CA . CYS A 1 273 ? -23.853 -14.193 28.507 1.00 94.31 273 CYS A CA 1
ATOM 2294 C C . CYS A 1 273 ? -22.532 -14.577 27.840 1.00 94.31 273 CYS A C 1
ATOM 2296 O O . CYS A 1 273 ? -21.665 -15.125 28.511 1.00 94.31 273 CYS A O 1
ATOM 2298 N N . VAL A 1 274 ? -22.320 -14.202 26.574 1.00 94.50 274 VAL A N 1
ATOM 2299 C CA . VAL A 1 274 ? -21.070 -14.480 25.838 1.00 94.50 274 VAL A CA 1
ATOM 2300 C C . VAL A 1 274 ? -19.854 -13.924 26.568 1.00 94.50 274 VAL A C 1
ATOM 2302 O O . VAL A 1 274 ? -18.851 -14.621 26.696 1.00 94.50 274 VAL A O 1
ATOM 2305 N N . GLN A 1 275 ? -19.929 -12.693 27.073 1.00 94.31 275 GLN A N 1
ATOM 2306 C CA . GLN A 1 275 ? -18.829 -12.085 27.818 1.00 94.31 275 GLN A CA 1
ATOM 2307 C C . GLN A 1 275 ? -18.489 -12.881 29.084 1.00 94.31 275 GLN A C 1
ATOM 2309 O O . GLN A 1 275 ? -17.319 -13.142 29.350 1.00 94.31 275 GLN A O 1
ATOM 2314 N N . SER A 1 276 ? -19.503 -13.320 29.829 1.00 92.81 276 SER A N 1
ATOM 2315 C CA . SER A 1 276 ? -19.312 -14.133 31.037 1.00 92.81 276 SER A CA 1
ATOM 2316 C C . SER A 1 276 ? -18.739 -15.520 30.708 1.00 92.81 276 SER A C 1
ATOM 2318 O O . SER A 1 276 ? -17.789 -15.959 31.356 1.00 92.81 276 SER A O 1
ATOM 2320 N N . ILE A 1 277 ? -19.242 -16.163 29.646 1.00 91.56 277 ILE A N 1
ATOM 2321 C CA . ILE A 1 277 ? -18.782 -17.473 29.159 1.00 91.56 277 ILE A CA 1
ATOM 2322 C C . ILE A 1 277 ? -17.319 -17.407 28.714 1.00 91.56 277 ILE A C 1
ATOM 2324 O O . ILE A 1 277 ? -16.529 -18.271 29.081 1.00 91.56 277 ILE A O 1
ATOM 2328 N N . LYS A 1 278 ? -16.929 -16.358 27.978 1.00 90.38 278 LYS A N 1
ATOM 2329 C CA . LYS A 1 278 ? -15.534 -16.133 27.558 1.00 90.38 278 LYS A CA 1
ATOM 2330 C C . LYS A 1 278 ? -14.583 -15.941 28.739 1.00 90.38 278 LYS A C 1
ATOM 2332 O O . LYS A 1 278 ? -13.406 -16.262 28.630 1.00 90.38 278 LYS A O 1
ATOM 2337 N N . CYS A 1 279 ? -15.087 -15.439 29.863 1.00 89.88 279 CYS A N 1
ATOM 2338 C CA . CYS A 1 279 ? -14.347 -15.354 31.120 1.00 89.88 279 CYS A CA 1
ATOM 2339 C C . CYS A 1 279 ? -14.443 -16.634 31.970 1.00 89.88 279 CYS A C 1
ATOM 2341 O O . CYS A 1 279 ? -14.033 -16.602 33.129 1.00 89.88 279 CYS A O 1
ATOM 2343 N N . TRP A 1 280 ? -15.001 -17.725 31.433 1.00 90.38 280 TRP A N 1
ATOM 2344 C CA . TRP A 1 280 ? -15.220 -18.999 32.124 1.00 90.38 280 TRP A CA 1
ATOM 2345 C C . TRP A 1 280 ? -16.046 -18.878 33.413 1.00 90.38 280 TRP A C 1
ATOM 2347 O O . TRP A 1 280 ? -15.849 -19.626 34.371 1.00 90.38 280 TRP A O 1
ATOM 2357 N N . LYS A 1 281 ? -16.991 -17.930 33.442 1.00 90.50 281 LYS A N 1
ATOM 2358 C CA . LYS A 1 281 ? -17.904 -17.691 34.566 1.00 90.50 281 LYS A CA 1
ATOM 2359 C C . LYS A 1 281 ? -19.343 -17.980 34.157 1.00 90.50 281 LYS A C 1
ATOM 2361 O O . LYS A 1 281 ? -19.775 -17.601 33.068 1.00 90.50 281 LYS A O 1
ATOM 2366 N N . GLN A 1 282 ? -20.104 -18.595 35.060 1.00 90.25 282 GLN A N 1
ATOM 2367 C CA . GLN A 1 282 ? -21.542 -18.785 34.876 1.00 90.25 282 GLN A CA 1
ATOM 2368 C C . GLN A 1 282 ? -22.236 -17.416 34.880 1.00 90.25 282 GLN A C 1
ATOM 2370 O O . GLN A 1 282 ? -22.054 -16.651 35.833 1.00 90.25 282 GLN A O 1
ATOM 2375 N N . PRO A 1 283 ? -22.996 -17.061 33.828 1.00 93.06 283 PRO A N 1
ATOM 2376 C CA . PRO A 1 283 ? -23.715 -15.793 33.794 1.00 93.06 283 PRO A CA 1
ATOM 2377 C C . PRO A 1 283 ? -24.687 -15.680 34.976 1.00 93.06 283 PRO A C 1
ATOM 2379 O O . PRO A 1 283 ? -25.306 -16.664 35.373 1.00 93.06 283 PRO A O 1
ATOM 2382 N N . ARG A 1 284 ? -24.856 -14.474 35.536 1.00 89.31 284 ARG A N 1
ATOM 2383 C CA . ARG A 1 284 ? -25.745 -14.257 36.698 1.00 89.31 284 ARG A CA 1
ATOM 2384 C C . ARG A 1 284 ? -27.202 -14.622 36.411 1.00 89.31 284 ARG A C 1
ATOM 2386 O O . ARG A 1 284 ? -27.856 -15.217 37.253 1.00 89.31 284 ARG A O 1
ATOM 2393 N N . TYR A 1 285 ? -27.676 -14.311 35.208 1.00 88.38 285 TYR A N 1
ATOM 2394 C CA . TYR A 1 285 ? -29.044 -14.595 34.763 1.00 88.38 285 TYR A CA 1
ATOM 2395 C C . TYR A 1 285 ? -29.171 -15.948 34.050 1.00 88.38 285 TYR A C 1
ATOM 2397 O O . TYR A 1 285 ? -30.041 -16.115 33.204 1.00 88.38 285 TYR A O 1
ATOM 2405 N N . CYS A 1 286 ? -28.259 -16.886 34.311 1.00 89.75 286 CYS A N 1
ATOM 2406 C CA . CYS A 1 286 ? -28.345 -18.227 33.749 1.00 89.75 286 CYS A CA 1
ATOM 2407 C C . CYS A 1 286 ? -29.534 -18.968 34.369 1.00 89.75 286 CYS A C 1
ATOM 2409 O O . CYS A 1 286 ? -29.690 -18.946 35.589 1.00 89.75 286 CYS A O 1
ATOM 2411 N N . LEU A 1 287 ? -30.338 -19.652 33.556 1.00 88.12 287 LEU A N 1
ATOM 2412 C CA . LEU A 1 287 ? -31.513 -20.397 34.033 1.00 88.12 287 LEU A CA 1
ATOM 2413 C C . LEU A 1 287 ? -31.141 -21.531 35.004 1.00 88.12 287 LEU A C 1
ATOM 2415 O O . LEU A 1 287 ? -31.905 -21.861 35.907 1.00 88.12 287 LEU A O 1
ATOM 2419 N N . SER A 1 288 ? -29.916 -22.056 34.898 1.00 88.62 288 SER A N 1
ATOM 2420 C CA . SER A 1 288 ? -29.345 -23.017 35.849 1.00 88.62 288 SER A CA 1
ATOM 2421 C C . SER A 1 288 ? -29.100 -22.454 37.258 1.00 88.62 288 SER A C 1
ATOM 2423 O O . SER A 1 288 ? -28.819 -23.236 38.159 1.00 88.62 288 SER A O 1
ATOM 2425 N N . ASN A 1 289 ? -29.184 -21.134 37.474 1.00 89.69 289 ASN A N 1
ATOM 2426 C CA . ASN A 1 289 ? -29.103 -20.500 38.802 1.00 89.69 289 ASN A CA 1
ATOM 2427 C C . ASN A 1 289 ? -30.464 -20.476 39.513 1.00 89.69 289 ASN A C 1
ATOM 2429 O O . ASN A 1 289 ? -30.795 -19.486 40.156 1.00 89.69 289 ASN A O 1
ATOM 2433 N N . GLU A 1 290 ? -31.285 -21.507 39.325 1.00 85.38 290 GLU A N 1
ATOM 2434 C CA . GLU A 1 290 ? -32.647 -21.563 39.873 1.00 85.38 290 GLU A CA 1
ATOM 2435 C C . GLU A 1 290 ? -33.579 -20.442 39.368 1.00 85.38 290 GLU A C 1
ATOM 2437 O O . GLU A 1 290 ? -34.619 -20.161 39.949 1.00 85.38 290 GLU A O 1
ATOM 2442 N N . LEU A 1 291 ? -33.236 -19.825 38.234 1.00 83.50 291 LEU A N 1
ATOM 2443 C CA . LEU A 1 291 ? -34.057 -18.811 37.564 1.00 83.50 291 LEU A CA 1
ATOM 2444 C C . LEU A 1 291 ? -34.982 -19.444 36.517 1.00 83.50 291 LEU A C 1
ATOM 2446 O O . LEU A 1 291 ? -35.258 -18.842 35.481 1.00 83.50 291 LEU A O 1
ATOM 2450 N N . HIS A 1 292 ? -35.406 -20.685 36.752 1.00 76.50 292 HIS A N 1
ATOM 2451 C CA . HIS A 1 292 ? -36.308 -21.400 35.859 1.00 76.50 292 HIS A CA 1
ATOM 2452 C C . HIS A 1 292 ? -37.675 -20.719 35.823 1.00 76.50 292 HIS A C 1
ATOM 2454 O O . HIS A 1 292 ? -38.134 -20.131 36.804 1.00 76.50 292 HIS A O 1
ATOM 2460 N N . PHE A 1 293 ? -38.326 -20.791 34.664 1.00 71.06 293 PHE A N 1
ATOM 2461 C CA . PHE A 1 293 ? -39.661 -20.238 34.518 1.00 71.06 293 PHE A CA 1
ATOM 2462 C C . PHE A 1 293 ? -40.653 -21.016 35.392 1.00 71.06 293 PHE A C 1
ATOM 2464 O O . PHE A 1 293 ? -40.558 -22.245 35.477 1.00 71.06 293 PHE A O 1
ATOM 2471 N N . PRO A 1 294 ? -41.600 -20.328 36.052 1.00 74.19 294 PRO A N 1
ATOM 2472 C CA . PRO A 1 294 ? -42.677 -21.005 36.756 1.00 74.19 294 PRO A CA 1
ATOM 2473 C C . PRO A 1 294 ? -43.518 -21.817 35.766 1.00 74.19 294 PRO A C 1
ATOM 2475 O O . PRO A 1 294 ? -43.604 -21.479 34.584 1.00 74.19 294 PRO A O 1
ATOM 2478 N N . ILE A 1 295 ? -44.159 -22.881 36.256 1.00 76.94 295 ILE A N 1
ATOM 2479 C CA . ILE A 1 295 ? -45.075 -23.690 35.446 1.00 76.94 295 ILE A CA 1
ATOM 2480 C C . ILE A 1 295 ? -46.172 -22.772 34.899 1.00 76.94 295 ILE A C 1
ATOM 2482 O O . ILE A 1 295 ? -46.888 -22.123 35.662 1.00 76.94 295 ILE A O 1
ATOM 2486 N N . VAL A 1 296 ? -46.291 -22.719 33.573 1.00 76.00 296 VAL A N 1
ATOM 2487 C CA . VAL A 1 296 ? -47.290 -21.892 32.892 1.00 76.00 296 VAL A CA 1
ATOM 2488 C C . VAL A 1 296 ? -48.684 -22.444 33.179 1.00 76.00 296 VAL A C 1
ATOM 2490 O O . VAL A 1 296 ? -48.946 -23.626 32.939 1.00 76.00 296 VAL A O 1
ATOM 2493 N N . ASP A 1 297 ? -49.582 -21.585 33.671 1.00 79.69 297 ASP A N 1
ATOM 2494 C CA . ASP A 1 297 ? -50.993 -21.921 33.887 1.00 79.69 297 ASP A CA 1
ATOM 2495 C C . ASP A 1 297 ? -51.604 -22.481 32.592 1.00 79.69 297 ASP A C 1
ATOM 2497 O O . ASP A 1 297 ? -51.399 -21.931 31.507 1.00 79.69 297 ASP A O 1
ATOM 2501 N N . ARG A 1 298 ? -52.393 -23.557 32.698 1.00 80.56 298 ARG A N 1
ATOM 2502 C CA . ARG A 1 298 ? -53.092 -24.189 31.566 1.00 80.56 298 ARG A CA 1
ATOM 2503 C C . ARG A 1 298 ? -53.910 -23.193 30.744 1.00 80.56 298 ARG A C 1
ATOM 2505 O O . ARG A 1 298 ? -54.034 -23.367 29.538 1.00 80.56 298 ARG A O 1
ATOM 2512 N N . ARG A 1 299 ? -54.433 -22.133 31.367 1.00 81.75 299 ARG A N 1
ATOM 2513 C CA . ARG A 1 299 ? -55.168 -21.063 30.669 1.00 81.75 299 ARG A CA 1
ATOM 2514 C C . ARG A 1 299 ? -54.285 -20.275 29.705 1.00 81.75 299 ARG A C 1
ATOM 2516 O O . ARG A 1 299 ? -54.757 -19.845 28.660 1.00 81.75 299 ARG A O 1
ATOM 2523 N N . LEU A 1 300 ? -53.013 -20.097 30.054 1.00 75.25 300 LEU A N 1
ATOM 2524 C CA . LEU A 1 300 ? -52.040 -19.381 29.237 1.00 75.25 300 LEU A CA 1
ATOM 2525 C C . LEU A 1 300 ? -51.400 -20.274 28.177 1.00 75.25 300 LEU A C 1
ATOM 2527 O O . LEU A 1 300 ? -50.821 -19.727 27.255 1.00 75.25 300 LEU A O 1
ATOM 2531 N N . GLN A 1 301 ? -51.524 -21.603 28.262 1.00 75.06 301 GLN A N 1
ATOM 2532 C CA . GLN A 1 301 ? -51.002 -22.551 27.260 1.00 75.06 301 GLN A CA 1
ATOM 2533 C C . GLN A 1 301 ? -51.776 -22.525 25.931 1.00 75.06 301 GLN A C 1
ATOM 2535 O O . GLN A 1 301 ? -51.309 -23.071 24.939 1.00 75.06 301 GLN A O 1
ATOM 2540 N N . ILE A 1 302 ? -52.958 -21.902 25.911 1.00 80.25 302 ILE A N 1
ATOM 2541 C CA . ILE A 1 302 ? -53.796 -21.762 24.709 1.00 80.25 302 ILE A CA 1
ATOM 2542 C C . ILE A 1 302 ? -53.284 -20.624 23.808 1.00 80.25 302 ILE A C 1
ATOM 2544 O O . ILE A 1 302 ? -53.600 -20.594 22.622 1.00 80.25 302 ILE A O 1
ATOM 2548 N N . LEU A 1 303 ? -52.491 -19.696 24.359 1.00 77.12 303 LEU A N 1
ATOM 2549 C CA . LEU A 1 303 ? -52.003 -18.529 23.628 1.00 77.12 303 LEU A CA 1
ATOM 2550 C C . LEU A 1 303 ? -51.039 -18.947 22.517 1.00 77.12 303 LEU A C 1
ATOM 2552 O O . LEU A 1 303 ? -50.104 -19.700 22.765 1.00 77.12 303 LEU A O 1
ATOM 2556 N N . GLY A 1 304 ? -51.227 -18.425 21.308 1.00 74.44 304 GLY A N 1
ATOM 2557 C CA . GLY A 1 304 ? -50.267 -18.591 20.220 1.00 74.44 304 GLY A CA 1
ATOM 2558 C C . GLY A 1 304 ? -49.011 -17.732 20.416 1.00 74.44 304 GLY A C 1
ATOM 2559 O O . GLY A 1 304 ? -49.010 -16.758 21.164 1.00 74.44 304 GLY A O 1
ATOM 2560 N N . ARG A 1 305 ? -47.942 -18.009 19.658 1.00 69.12 305 ARG A N 1
ATOM 2561 C CA . ARG A 1 305 ? -46.634 -17.320 19.776 1.00 69.12 305 ARG A CA 1
ATOM 2562 C C . ARG A 1 305 ? -46.701 -15.787 19.700 1.00 69.12 305 ARG A C 1
ATOM 2564 O O . ARG A 1 305 ? -45.850 -15.094 20.249 1.00 69.12 305 ARG A O 1
ATOM 2571 N N . GLN A 1 306 ? -47.663 -15.233 18.964 1.00 70.00 306 GLN A N 1
ATOM 2572 C CA . GLN A 1 306 ? -47.862 -13.780 18.891 1.00 70.00 306 GLN A CA 1
ATOM 2573 C C . GLN A 1 306 ? -48.555 -13.234 20.146 1.00 70.00 306 GLN A C 1
ATOM 2575 O O . GLN A 1 306 ? -48.175 -12.174 20.636 1.00 70.00 306 GLN A O 1
ATOM 2580 N N . GLU A 1 307 ? -49.518 -13.973 20.691 1.00 75.44 307 GLU A N 1
ATOM 2581 C CA . GLU A 1 307 ? -50.267 -13.619 21.898 1.00 75.44 307 GLU A CA 1
ATOM 2582 C C . GLU A 1 307 ? -49.394 -13.763 23.150 1.00 75.44 307 GLU A C 1
ATOM 2584 O O . GLU A 1 307 ? -49.411 -12.892 24.017 1.00 75.44 307 GLU A O 1
ATOM 2589 N N . GLU A 1 308 ? -48.525 -14.779 23.197 1.00 73.38 308 GLU A N 1
ATOM 2590 C CA . GLU A 1 308 ? -47.480 -14.899 24.219 1.00 73.38 308 GLU A CA 1
ATOM 2591 C C . GLU A 1 308 ? -46.618 -13.634 24.299 1.00 73.38 308 GLU A C 1
ATOM 2593 O O . GLU A 1 308 ? -46.331 -13.139 25.388 1.00 73.38 308 GLU A O 1
ATOM 2598 N N . ARG A 1 309 ? -46.239 -13.068 23.144 1.00 70.25 309 ARG A N 1
ATOM 2599 C CA . ARG A 1 309 ? -45.401 -11.860 23.076 1.00 70.25 309 ARG A CA 1
ATOM 2600 C C . ARG A 1 309 ? -46.123 -10.609 23.569 1.00 70.25 309 ARG A C 1
ATOM 2602 O O . ARG A 1 309 ? -45.449 -9.669 23.985 1.00 70.25 309 ARG A O 1
ATOM 2609 N N . LEU A 1 310 ? -47.456 -10.589 23.544 1.00 71.88 310 LEU A N 1
ATOM 2610 C CA . LEU A 1 310 ? -48.249 -9.510 24.139 1.00 71.88 310 LEU A CA 1
ATOM 2611 C C . LEU A 1 310 ? -48.294 -9.624 25.666 1.00 71.88 310 LEU A C 1
ATOM 2613 O O . LEU A 1 310 ? -48.244 -8.607 26.353 1.00 71.88 310 LEU A O 1
ATOM 2617 N N . VAL A 1 311 ? -48.344 -10.848 26.196 1.00 73.62 311 VAL A N 1
ATOM 2618 C CA . VAL A 1 311 ? -48.386 -11.104 27.644 1.00 73.62 311 VAL A CA 1
ATOM 2619 C C . VAL A 1 311 ? -46.994 -10.996 28.279 1.00 73.62 311 VAL A C 1
ATOM 2621 O O . VAL A 1 311 ? -46.860 -10.491 29.393 1.00 73.62 311 VAL A O 1
ATOM 2624 N N . ALA A 1 312 ? -45.939 -11.395 27.565 1.00 70.56 312 ALA A N 1
ATOM 2625 C CA . ALA A 1 312 ? -44.555 -11.175 27.967 1.00 70.56 312 ALA A CA 1
ATOM 2626 C C . ALA A 1 312 ? -43.638 -10.874 26.784 1.00 70.56 312 ALA A C 1
ATOM 2628 O O . ALA A 1 312 ? -43.149 -11.751 26.076 1.00 70.56 312 ALA A O 1
ATOM 2629 N N . ALA A 1 313 ? -43.298 -9.595 26.653 1.00 63.31 313 ALA A N 1
ATOM 2630 C CA . ALA A 1 313 ? -42.484 -9.088 25.553 1.00 63.31 313 ALA A CA 1
ATOM 2631 C C . ALA A 1 313 ? -41.060 -9.682 25.480 1.00 63.31 313 ALA A C 1
ATOM 2633 O O . ALA A 1 313 ? -40.458 -9.702 24.406 1.00 63.31 313 ALA A O 1
ATOM 2634 N N . CYS A 1 314 ? -40.505 -10.145 26.606 1.00 60.47 314 CYS A N 1
ATOM 2635 C CA . CYS A 1 314 ? -39.074 -10.461 26.726 1.00 60.47 314 CYS A CA 1
ATOM 2636 C C . CYS A 1 314 ? -38.748 -11.935 27.015 1.00 60.47 314 CYS A C 1
ATOM 2638 O O . CYS A 1 314 ? -37.564 -12.280 27.062 1.00 60.47 314 CYS A O 1
ATOM 2640 N N . HIS A 1 315 ? -39.750 -12.789 27.226 1.00 63.84 315 HIS A N 1
ATOM 2641 C CA . HIS A 1 315 ? -39.552 -14.173 27.660 1.00 63.84 315 HIS A CA 1
ATOM 2642 C C . HIS A 1 315 ? -40.455 -15.118 26.871 1.00 63.84 315 HIS A C 1
ATOM 2644 O O . HIS A 1 315 ? -41.567 -14.756 26.503 1.00 63.84 315 HIS A O 1
ATOM 2650 N N . ILE A 1 316 ? -39.956 -16.325 26.623 1.00 64.56 316 ILE A N 1
ATOM 2651 C CA . ILE A 1 316 ? -40.729 -17.421 26.045 1.00 64.56 316 ILE A CA 1
ATOM 2652 C C . ILE A 1 316 ? -41.102 -18.353 27.190 1.00 64.56 316 ILE A C 1
ATOM 2654 O O . ILE A 1 316 ? -40.204 -18.779 27.916 1.00 64.56 316 ILE A O 1
ATOM 2658 N N . PHE A 1 317 ? -42.386 -18.679 27.347 1.00 66.06 317 PHE A N 1
ATOM 2659 C CA . PHE A 1 317 ? -42.816 -19.597 28.405 1.00 66.06 317 PHE A CA 1
ATOM 2660 C C . PHE A 1 317 ? -43.427 -20.906 27.892 1.00 66.06 317 PHE A C 1
ATOM 2662 O O . PHE A 1 317 ? -43.450 -21.861 28.660 1.00 66.06 317 PHE A O 1
ATOM 2669 N N . GLN A 1 318 ? -43.879 -21.002 26.633 1.00 55.06 318 GLN A N 1
ATOM 2670 C CA . GLN A 1 318 ? -44.420 -22.265 26.103 1.00 55.06 318 GLN A CA 1
ATOM 2671 C C . GLN A 1 318 ? -43.4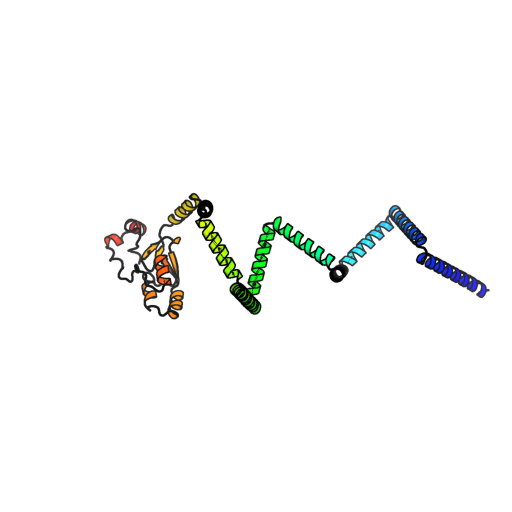65 -23.064 25.199 1.00 55.06 318 GLN A C 1
ATOM 2673 O O . GLN A 1 318 ? -43.702 -24.248 24.991 1.00 55.06 318 GLN A O 1
ATOM 2678 N N . THR A 1 319 ? -42.423 -22.458 24.612 1.00 52.28 319 THR A N 1
ATOM 2679 C CA . THR A 1 319 ? -41.628 -23.097 23.530 1.00 52.28 319 THR A CA 1
ATOM 2680 C C . THR A 1 319 ? -40.285 -23.709 23.957 1.00 52.28 319 THR A C 1
ATOM 2682 O O . THR A 1 319 ? -39.349 -23.749 23.156 1.00 52.28 319 THR A O 1
ATOM 2685 N N . ILE A 1 320 ? -40.167 -24.182 25.199 1.00 47.78 320 ILE A N 1
ATOM 2686 C CA . ILE A 1 320 ? -38.976 -24.904 25.684 1.00 47.78 320 ILE A CA 1
ATOM 2687 C C . ILE A 1 320 ? -39.379 -26.295 26.146 1.00 47.78 320 ILE A C 1
ATOM 2689 O O . ILE A 1 320 ? -40.273 -26.370 27.018 1.00 47.78 320 ILE A O 1
#

Foldseek 3Di:
DVVVVVVVVVVVVVVVVVVVVVVVVCCVPPPVVVVVVVVVVVVVVVVCCVPPPVSVVVVVVVVVVVVVCCVPDCVVVVVVVVVVVVVVVCVVVDVVVVVVVVVVVVVVVVVCVVVDVPVVVVVVVVVVVVVVCCCVVPVVVVVVVVVVVVVVVVVCVPDCVVVVVVVVVVVVVVVCVVDVVNVVVVVVVVVVVVVVVVVPPPVVVVVVVVVQPVVPQPAAAQFQQWRHTPVFKDKDFLVVLVVVCVVPVADPCQSVQRNPNHPDGIGIHGPQCVVCVVVSHRRPNGVSVVVPDDQDDPVCLVDDPVRQCVVPVIHDRNPD

Radius of gyration: 46.07 Å; chains: 1; bounding box: 108×58×124 Å

Sequence (320 aa):
MRQRRETDIEYQQMERIADAEAMRERRQTDIEYQEMERIADAEAKRQRRQTDIEYQQLERIANAEAMQQRRQTDYRESERLSDAEARQQRRAADPEFRERERGANAEAMRQRRQTSLEYSQNERKMNSESMRVRREENVEYRQREREANSEAMRIRRSTNETERERQENALRMQLCRSTGKIHEQEGIKDREAKQQKRTFTYTSGVEAYENAVKEGPTYTCNCCGRLEFRRSVSILKMSHLQQASSANKVPRNLIRNVFYLQQVEECFFCKTCVQSIKCWKQPRYCLSNELHFPIVDRRLQILGRQEERLVAACHIFQTI

Organism: NCBI:txid637853